Protein AF-A0A812F2S9-F1 (afdb_monomer)

Mean predicted aligned error: 15.92 Å

Sequence (197 aa):
MIVNVKNNMILTAFMLVKQDEKKRRFALTAVLYFMSMTGIYSKRRAISPAVTSIILIGVAVAAGISGYSVFASAANTASLKGSMTIENANVLKQTNGEQWLSVTIKNSGNKVFSSSVVNLQIDADPITVGLQPFTVPIFPATLGPGQTGSASARIVDVSGSPIIAHNIGDTLPLEVIVTTPEGSTLREMMSVSVRMS

Solvent-accessible surface area (backbone atoms only — not comparable to full-atom values): 10751 Å² total; per-residue (Å²): 118,70,69,61,54,53,53,50,53,53,52,53,50,59,60,51,48,78,53,58,77,72,55,35,56,53,51,53,50,52,51,52,49,51,54,51,54,56,56,62,68,72,66,71,73,82,73,52,72,67,60,52,49,55,52,52,50,52,51,49,50,55,50,47,54,56,50,47,55,54,50,52,53,51,50,57,56,69,67,46,43,75,40,72,45,78,77,42,67,44,32,31,37,42,98,88,48,42,30,35,41,40,38,31,37,31,27,72,20,70,32,52,30,55,37,36,36,37,30,38,44,38,72,40,40,100,83,56,90,56,74,40,72,51,74,43,68,26,44,59,42,57,33,47,54,73,34,68,29,41,31,74,48,72,45,45,28,85,86,68,47,66,53,60,86,74,53,78,67,41,74,34,51,34,38,38,42,34,28,30,83,86,68,54,71,51,78,49,77,49,75,31,48,29,35,75,101

Radius of gyration: 38.03 Å; Cα contacts (8 Å, |Δi|>4): 322; chains: 1; bounding box: 52×65×101 Å

Secondary structure (DSSP, 8-state):
-HHHHHHHHHHHHHHHTTS-HHHHHHHHHHHHHHHHHHHHHTT-----HHHHHHHHHHHHHHHHHHHHHHHHHHHHHHT----EEEEEEEEEE-TTS-EEEEEEEEE-SSS-BSEEEEEEEE---SSS-S-EEEEEE-BSSSB-TT-EEEEEEE-B-TTSPBP--PPTT-EEEEEEEEE-TTS-EEEEEEEEEEEE-

Nearest PDB structures (foldseek):
  4zod-assembly1_A  TM=3.814E-01  e=4.636E-05  Listeria innocua Clip11262
  4zo9-assembly1_B  TM=3.685E-01  e=2.239E-04  Listeria innocua Clip11262
  4zod-assembly1_B  TM=3.809E-01  e=5.055E-04  Listeria innocua Clip11262
  4zoe-assembly1_A  TM=3.682E-01  e=3.456E-04  Listeria innocua Clip11262
  4zoa-assembly1_B  TM=3.420E-01  e=4.295E-04  Listeria innocua Clip11262

Foldseek 3Di:
DVVVVVVVLVVVLVVQVVDDPVSNVVSVVVVVVVVVVVVVVVPPPPDPPVNVVVVVVVVVVVVVVVVCVVVVVVVVVVQWDWDKDWPDWAWAQEPVLWIKTKTKMWGQTQAKFQAKKKFWFDPQEPVDPGTDTPIWTWPPGIHHHGDMTMTMDIDHHPVRHGDNPDDQFDKIKMKMWTAGPVGDIDIDIDIYTYHHD

Structure (mmCIF, N/CA/C/O backbone):
data_AF-A0A812F2S9-F1
#
_entry.id   AF-A0A812F2S9-F1
#
loop_
_atom_site.group_PDB
_atom_site.id
_atom_site.type_symbol
_atom_site.label_atom_id
_atom_site.label_alt_id
_atom_site.label_comp_id
_atom_site.label_asym_id
_atom_site.label_entity_id
_atom_site.label_seq_id
_atom_site.pdbx_PDB_ins_code
_atom_site.Cartn_x
_atom_site.Cartn_y
_atom_site.Cartn_z
_atom_site.occupancy
_atom_site.B_iso_or_equiv
_atom_site.auth_seq_id
_atom_site.auth_comp_id
_atom_site.auth_asym_id
_atom_site.auth_atom_id
_atom_site.pdbx_PDB_model_num
ATOM 1 N N . MET A 1 1 ? -17.831 27.412 72.670 1.00 48.44 1 MET A N 1
ATOM 2 C CA . MET A 1 1 ? -16.701 27.859 71.819 1.00 48.44 1 MET A CA 1
ATOM 3 C C . MET A 1 1 ? -17.148 28.574 70.531 1.00 48.44 1 MET A C 1
ATOM 5 O O . MET A 1 1 ? -16.594 29.618 70.232 1.00 48.44 1 MET A O 1
ATOM 9 N N . ILE A 1 2 ? -18.185 28.110 69.813 1.00 45.12 2 ILE A N 1
ATOM 10 C CA . ILE A 1 2 ? -18.663 28.726 68.544 1.00 45.12 2 ILE A CA 1
ATOM 11 C C . ILE A 1 2 ? -19.324 30.112 68.725 1.00 45.12 2 ILE A C 1
ATOM 13 O O . ILE A 1 2 ? -19.163 30.993 67.883 1.00 45.12 2 ILE A O 1
ATOM 17 N N . VAL A 1 3 ? -20.023 30.346 69.842 1.00 50.50 3 VAL A N 1
ATOM 18 C CA . VAL A 1 3 ? -20.693 31.635 70.129 1.00 50.50 3 VAL A CA 1
ATOM 19 C C . VAL A 1 3 ? -19.686 32.790 70.268 1.00 50.50 3 VAL A C 1
ATOM 21 O O . VAL A 1 3 ? -19.956 33.905 69.834 1.00 50.50 3 VAL A O 1
ATOM 24 N N . ASN A 1 4 ? -18.486 32.502 70.786 1.00 50.66 4 ASN A N 1
ATOM 25 C CA . ASN A 1 4 ? -17.443 33.504 71.023 1.00 50.66 4 ASN A CA 1
ATOM 26 C C . ASN A 1 4 ? -16.789 33.986 69.708 1.00 50.66 4 ASN A C 1
ATOM 28 O O . ASN A 1 4 ? -16.469 35.160 69.549 1.00 50.66 4 ASN A O 1
ATOM 32 N N . VAL A 1 5 ? -16.684 33.103 68.707 1.00 56.09 5 VAL A N 1
ATOM 33 C CA . VAL A 1 5 ? -16.154 33.442 67.372 1.00 56.09 5 VAL A CA 1
ATOM 34 C C . VAL A 1 5 ? -17.152 34.285 66.570 1.00 56.09 5 VAL A C 1
ATOM 36 O O . VAL A 1 5 ? -16.758 35.243 65.907 1.00 56.09 5 VAL A O 1
ATOM 39 N N . LYS A 1 6 ? -18.455 33.981 66.675 1.00 54.59 6 LYS A N 1
ATOM 40 C CA . LYS A 1 6 ? -19.526 34.752 66.018 1.00 54.59 6 LYS A CA 1
ATOM 41 C C . LYS A 1 6 ? -19.558 36.203 66.498 1.00 54.59 6 LYS A C 1
ATOM 43 O O . LYS A 1 6 ? -19.598 37.115 65.675 1.00 54.59 6 LYS A O 1
ATOM 48 N N . ASN A 1 7 ? -19.484 36.409 67.812 1.00 54.16 7 ASN A N 1
ATOM 49 C CA . ASN A 1 7 ? -19.497 37.749 68.395 1.00 54.16 7 ASN A CA 1
ATOM 50 C C . ASN A 1 7 ? -18.238 38.545 68.013 1.00 54.16 7 ASN A C 1
ATOM 52 O O . ASN A 1 7 ? -18.357 39.714 67.655 1.00 54.16 7 ASN A O 1
ATOM 56 N N . ASN A 1 8 ? -17.063 37.905 67.966 1.00 56.28 8 ASN A N 1
ATOM 57 C CA . ASN A 1 8 ? -15.825 38.560 67.528 1.00 56.28 8 ASN A CA 1
ATOM 58 C C . ASN A 1 8 ? -15.811 38.910 66.030 1.00 56.28 8 ASN A C 1
ATOM 60 O O 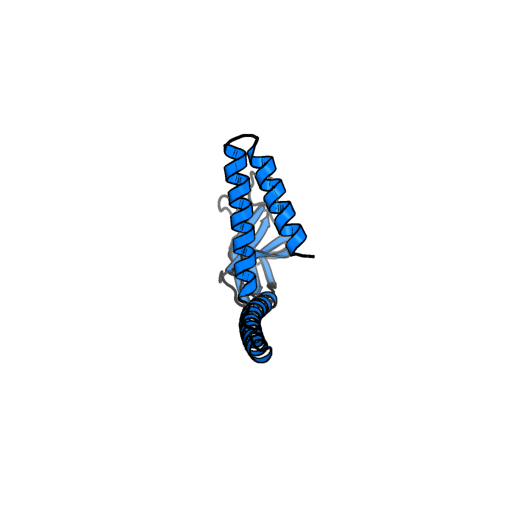. ASN A 1 8 ? -15.348 39.992 65.674 1.00 56.28 8 ASN A O 1
ATOM 64 N N . MET A 1 9 ? -16.352 38.070 65.139 1.00 58.47 9 MET A N 1
ATOM 65 C CA . MET A 1 9 ? -16.448 38.403 63.706 1.00 58.47 9 MET A CA 1
ATOM 66 C C . MET A 1 9 ? -17.413 39.561 63.435 1.00 58.47 9 MET A C 1
ATOM 68 O O . MET A 1 9 ? -17.105 40.431 62.621 1.00 58.47 9 MET A O 1
ATOM 72 N N . ILE A 1 10 ? -18.552 39.606 64.135 1.00 60.47 10 ILE A N 1
ATOM 73 C CA . ILE A 1 10 ? -19.514 40.712 64.022 1.00 60.47 10 ILE A CA 1
ATOM 74 C C . ILE A 1 10 ? -18.881 42.015 64.525 1.00 60.47 10 ILE A C 1
ATOM 76 O O . ILE A 1 10 ? -18.993 43.040 63.857 1.00 60.47 10 ILE A O 1
ATOM 80 N N . LEU A 1 11 ? -18.150 41.969 65.644 1.00 58.16 11 LEU A N 1
ATOM 81 C CA . LEU A 1 11 ? -17.450 43.128 66.202 1.00 58.16 11 LEU A CA 1
ATOM 82 C C . LEU A 1 11 ? -16.320 43.626 65.281 1.00 58.16 11 LEU A C 1
ATOM 84 O O . LEU A 1 11 ? -16.159 44.830 65.091 1.00 58.16 11 LEU A O 1
ATOM 88 N N . THR A 1 12 ? -15.586 42.709 64.640 1.00 57.84 12 THR A N 1
ATOM 89 C CA . THR A 1 12 ? -14.514 43.043 63.681 1.00 57.84 12 THR A CA 1
ATOM 90 C C . THR A 1 12 ? -15.084 43.652 62.394 1.00 57.84 12 THR A C 1
ATOM 92 O O . THR A 1 12 ? -14.540 44.626 61.874 1.00 57.84 12 THR A O 1
ATOM 95 N N . ALA A 1 13 ? -16.229 43.152 61.915 1.00 56.31 13 ALA A N 1
ATOM 96 C CA . ALA A 1 13 ? -16.951 43.748 60.793 1.00 56.31 13 ALA A CA 1
ATOM 97 C C . ALA A 1 13 ? -17.499 45.146 61.142 1.00 56.31 13 ALA A C 1
ATOM 99 O O . ALA A 1 13 ? -17.389 46.057 60.326 1.00 56.31 13 ALA A O 1
ATOM 100 N N . PHE A 1 14 ? -18.012 45.352 62.362 1.00 55.59 14 PHE A N 1
ATOM 101 C CA . PHE A 1 14 ? -18.483 46.663 62.834 1.00 55.59 14 PHE A CA 1
ATOM 102 C C . PHE A 1 14 ? -17.344 47.683 63.003 1.00 55.59 14 PHE A C 1
ATOM 104 O O . PHE A 1 14 ? -17.537 48.870 62.742 1.00 55.59 14 PHE A O 1
ATOM 111 N N . MET A 1 15 ? -16.141 47.245 63.392 1.00 54.97 15 MET A N 1
ATOM 112 C CA . MET A 1 15 ? -14.965 48.125 63.465 1.00 54.97 15 MET A CA 1
ATOM 113 C C . MET A 1 15 ? -14.424 48.509 62.079 1.00 54.97 15 MET A C 1
ATOM 115 O O . MET A 1 15 ? -14.073 49.669 61.865 1.00 54.97 15 MET A O 1
ATOM 119 N N . LEU A 1 16 ? -14.448 47.592 61.105 1.00 51.81 16 LEU A N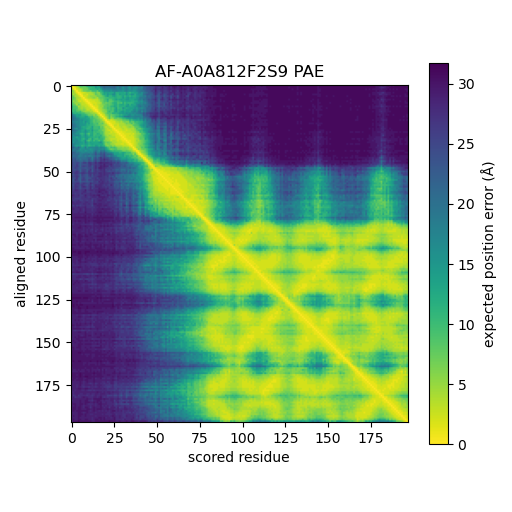 1
ATOM 120 C CA . LEU A 1 16 ? -14.089 47.880 59.707 1.00 51.81 16 LEU A CA 1
ATOM 121 C C . LEU A 1 16 ? -15.084 48.816 59.003 1.00 51.81 16 LEU A C 1
ATOM 123 O O . LEU A 1 16 ? -14.724 49.487 58.038 1.00 51.81 16 LEU A O 1
ATOM 127 N N . VAL A 1 17 ? -16.316 48.929 59.509 1.00 52.66 17 VAL A N 1
ATOM 128 C CA . VAL A 1 17 ? -17.325 49.855 58.985 1.00 52.66 17 VAL A CA 1
ATOM 129 C C . VAL A 1 17 ? -16.905 51.322 59.167 1.00 52.66 17 VAL A C 1
ATOM 131 O O . VAL A 1 17 ? -17.352 52.162 58.400 1.00 52.66 17 VAL A O 1
ATOM 134 N N . LYS A 1 18 ? -15.997 51.707 60.073 1.00 53.03 18 LYS A N 1
ATOM 135 C CA . LYS A 1 18 ? -15.600 53.130 60.198 1.00 53.03 18 LYS A CA 1
ATOM 136 C C . LYS A 1 18 ? -14.689 53.671 59.084 1.00 53.03 18 LYS A C 1
ATOM 138 O O . LYS A 1 18 ? -14.519 54.884 59.024 1.00 53.03 18 LYS A O 1
ATOM 143 N N . GLN A 1 19 ? -14.176 52.836 58.180 1.00 53.72 19 GLN A N 1
ATOM 144 C CA . GLN A 1 19 ? -13.400 53.289 57.024 1.00 53.72 19 GLN A CA 1
ATOM 145 C C . GLN A 1 19 ? -14.066 52.881 55.709 1.00 53.72 19 GLN A C 1
ATOM 147 O O . GLN A 1 19 ? -14.069 51.712 55.340 1.00 53.72 19 GLN A O 1
ATOM 152 N N . ASP A 1 20 ? -14.539 53.886 54.977 1.00 61.00 20 ASP A N 1
ATOM 153 C CA . ASP A 1 20 ? -14.801 53.831 53.537 1.00 61.00 20 ASP A CA 1
ATOM 154 C C . ASP A 1 20 ? -16.019 52.996 53.070 1.00 61.00 20 ASP A C 1
ATOM 156 O O . ASP A 1 20 ? -16.182 51.802 53.338 1.00 61.00 20 ASP A O 1
ATOM 160 N N . GLU A 1 21 ? -16.913 53.639 52.320 1.00 59.22 21 GLU A N 1
ATOM 161 C CA . GLU A 1 21 ? -18.265 53.146 52.024 1.00 59.22 21 GLU A CA 1
ATOM 162 C C . GLU A 1 21 ? -18.276 51.900 51.114 1.00 59.22 21 GLU A C 1
ATOM 164 O O . GLU A 1 21 ? -19.131 51.018 51.250 1.00 59.22 21 GLU A O 1
ATOM 169 N N . LYS A 1 22 ? -17.265 51.753 50.244 1.00 56.19 22 LYS A N 1
ATOM 170 C CA . LYS A 1 22 ? -17.071 50.550 49.411 1.00 56.19 22 LYS A CA 1
ATOM 171 C C . LYS A 1 22 ? -16.669 49.319 50.229 1.00 56.19 22 LYS A C 1
ATOM 173 O O . LYS A 1 22 ? -17.141 48.218 49.943 1.00 56.19 22 LYS A O 1
ATOM 178 N N . LYS A 1 23 ? -15.842 49.490 51.267 1.00 53.53 23 LYS A N 1
ATOM 179 C CA . LYS A 1 23 ? -15.380 48.383 52.124 1.00 53.53 23 LYS A CA 1
ATOM 180 C C . LYS A 1 23 ? -16.509 47.858 53.017 1.00 53.53 23 LYS A C 1
ATOM 182 O O . LYS A 1 23 ? -16.604 46.649 53.231 1.00 53.53 23 LYS A 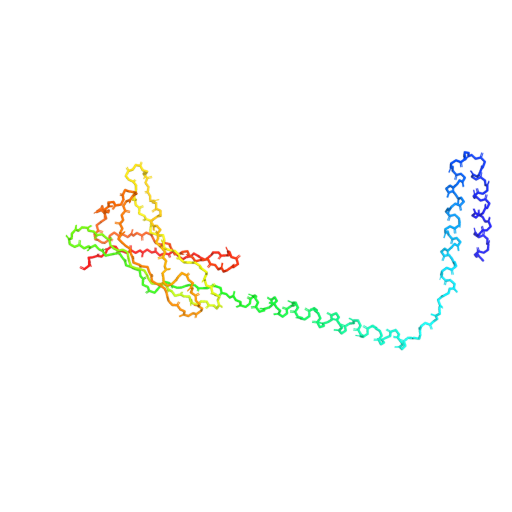O 1
ATOM 187 N N . ARG A 1 24 ? -17.437 48.736 53.429 1.00 56.34 24 ARG A N 1
ATOM 188 C CA . ARG A 1 24 ? -18.665 48.371 54.166 1.00 56.34 24 ARG A CA 1
ATOM 189 C C . ARG A 1 24 ? -19.526 47.358 53.416 1.00 56.34 24 ARG A C 1
ATOM 191 O O . ARG A 1 24 ? -19.932 46.352 53.993 1.00 56.34 24 ARG A O 1
ATOM 198 N N . ARG A 1 25 ? -19.794 47.607 52.129 1.00 56.94 25 ARG A N 1
ATOM 199 C CA . ARG A 1 25 ? -20.648 46.733 51.304 1.00 56.94 25 ARG A CA 1
ATOM 200 C C . ARG A 1 25 ? -20.032 45.347 51.123 1.00 56.94 25 ARG A C 1
ATOM 202 O O . ARG A 1 25 ? -20.745 44.351 51.209 1.00 56.94 25 ARG A O 1
ATOM 209 N N . PHE A 1 26 ? -18.715 45.272 50.947 1.00 57.81 26 PHE A N 1
ATOM 210 C CA . PHE A 1 26 ? -18.006 44.001 50.802 1.00 57.81 26 PHE A CA 1
ATOM 211 C C . PHE A 1 26 ? -18.026 43.170 52.096 1.00 57.81 26 PHE A C 1
ATOM 213 O O . PHE A 1 26 ? -18.373 41.991 52.063 1.00 57.81 26 PHE A O 1
ATOM 220 N N . ALA A 1 27 ? -17.746 43.794 53.247 1.00 60.00 27 ALA A N 1
ATOM 221 C CA . ALA A 1 27 ? -17.743 43.111 54.543 1.00 60.00 27 ALA A CA 1
ATOM 222 C C . ALA A 1 27 ? -19.137 42.586 54.939 1.00 60.00 27 ALA A C 1
ATOM 224 O O . ALA A 1 27 ? -19.262 41.441 55.373 1.00 60.00 27 ALA A O 1
ATOM 225 N N . LEU A 1 28 ? -20.197 43.377 54.732 1.00 59.97 28 LEU A N 1
ATOM 226 C CA . LEU A 1 28 ? -21.574 42.936 54.994 1.00 59.97 28 LEU A CA 1
ATOM 227 C C . LEU A 1 28 ? -22.005 41.794 54.066 1.00 59.97 28 LEU A C 1
ATOM 229 O O . LEU A 1 28 ? -22.639 40.844 54.523 1.00 59.97 28 LEU A O 1
ATOM 233 N N . THR A 1 29 ? -21.625 41.854 52.787 1.00 62.59 29 THR A N 1
ATOM 234 C CA . THR A 1 29 ? -21.934 40.791 51.818 1.00 62.59 29 THR A CA 1
ATOM 235 C C . THR A 1 29 ? -21.236 39.489 52.202 1.00 62.59 29 THR A C 1
ATOM 237 O O . THR A 1 29 ? -21.872 38.439 52.201 1.00 62.59 29 THR A O 1
ATOM 240 N N . ALA A 1 30 ? -19.968 39.548 52.619 1.00 60.88 30 ALA A N 1
ATOM 241 C CA . ALA A 1 30 ? -19.218 38.376 53.066 1.00 60.88 30 ALA A CA 1
ATOM 242 C C . ALA A 1 30 ? -19.822 37.732 54.329 1.00 60.88 30 ALA A C 1
ATOM 244 O O . ALA A 1 30 ? -19.933 36.508 54.405 1.00 60.88 30 ALA A O 1
ATOM 245 N N . VAL A 1 31 ? -20.274 38.536 55.300 1.00 64.19 31 VAL A N 1
ATOM 246 C CA . VAL A 1 31 ? -20.922 38.032 56.526 1.00 64.19 31 VAL A CA 1
ATOM 247 C C . VAL A 1 31 ? -22.289 37.407 56.228 1.00 64.19 31 VAL A C 1
ATOM 249 O O . VAL A 1 31 ? -22.597 36.335 56.751 1.00 64.19 31 VAL A O 1
ATOM 252 N N . LEU A 1 32 ? -23.087 38.021 55.349 1.00 61.69 32 LEU A N 1
ATOM 253 C CA . LEU A 1 32 ? -24.359 37.455 54.884 1.00 61.69 32 LEU A CA 1
ATOM 254 C C . LEU A 1 32 ? -24.151 36.137 54.126 1.00 61.69 32 LEU A C 1
ATOM 256 O O . LEU A 1 32 ? -24.893 35.179 54.346 1.00 61.69 32 LEU A O 1
ATOM 260 N N . TYR A 1 33 ? -23.109 36.052 53.295 1.00 62.28 33 TYR A N 1
ATOM 261 C CA . TYR A 1 33 ? -22.747 34.823 52.587 1.00 62.28 33 TYR A CA 1
ATOM 262 C C . TYR A 1 33 ? -22.323 33.713 53.555 1.00 62.28 33 TYR A C 1
ATOM 264 O O . TYR A 1 33 ? -22.752 32.568 53.417 1.00 62.28 33 TYR A O 1
ATOM 272 N N . PHE A 1 34 ? -21.544 34.057 54.585 1.00 59.00 34 PHE A N 1
ATOM 273 C CA . PHE A 1 34 ? -21.131 33.117 55.624 1.00 59.00 34 PHE A CA 1
ATOM 274 C C . PHE A 1 34 ? -22.331 32.609 56.438 1.00 59.00 34 PHE A C 1
ATOM 276 O O . PHE A 1 34 ? -22.466 31.406 56.664 1.00 59.00 34 PHE A O 1
ATOM 283 N N . MET A 1 35 ? -23.262 33.494 56.814 1.00 58.84 35 MET A N 1
ATOM 284 C CA . MET A 1 35 ? -24.512 33.093 57.473 1.00 58.84 35 MET A CA 1
ATOM 285 C C . MET A 1 35 ? -25.389 32.209 56.573 1.00 58.84 35 MET A C 1
ATOM 287 O O . MET A 1 35 ? -25.912 31.201 57.052 1.00 58.84 35 MET A O 1
ATOM 291 N N . SER A 1 36 ? -25.494 32.517 55.277 1.00 59.19 36 SER A N 1
ATOM 292 C CA . SER A 1 36 ? -26.208 31.692 54.289 1.00 59.19 36 SER A CA 1
ATOM 293 C C . SER A 1 36 ? -25.598 30.292 54.157 1.00 59.19 36 SER A C 1
ATOM 295 O O . SER A 1 36 ? -26.309 29.290 54.273 1.00 59.19 36 SER A O 1
ATOM 297 N N . MET A 1 37 ? -24.267 30.199 54.041 1.00 53.34 37 MET A N 1
ATOM 298 C CA . MET A 1 37 ? -23.556 28.918 54.020 1.00 53.34 37 MET A CA 1
ATOM 299 C C . MET A 1 37 ? -23.850 28.098 55.278 1.00 53.34 37 MET A C 1
ATOM 301 O O . MET A 1 37 ? -24.174 26.917 55.163 1.00 53.34 37 MET A O 1
ATOM 305 N N . THR A 1 38 ? -23.844 28.705 56.471 1.00 56.72 38 THR A N 1
ATOM 306 C CA . THR A 1 38 ? -24.176 27.975 57.711 1.00 56.72 38 THR A CA 1
ATOM 307 C C . THR A 1 38 ? -25.620 27.455 57.756 1.00 56.72 38 THR A C 1
ATOM 309 O O . THR A 1 38 ? -25.865 26.420 58.373 1.00 56.72 38 THR A O 1
ATOM 312 N N . GLY A 1 39 ? -26.564 28.103 57.062 1.00 56.94 39 GLY A N 1
ATOM 313 C CA . GLY A 1 39 ? -27.952 27.639 56.948 1.00 56.94 39 GLY A CA 1
ATOM 314 C C . GLY A 1 39 ? -28.128 26.429 56.023 1.00 56.94 39 GLY A C 1
ATOM 315 O O . GLY A 1 39 ? -28.972 25.572 56.280 1.00 56.94 39 GLY A O 1
ATOM 316 N N . ILE A 1 40 ? -27.298 26.305 54.982 1.00 55.81 40 ILE A N 1
ATOM 317 C CA . ILE A 1 40 ? -27.324 25.157 54.058 1.00 55.81 40 ILE A CA 1
ATOM 318 C C . ILE A 1 40 ? -26.778 23.896 54.747 1.00 55.81 40 ILE A C 1
ATOM 320 O O . ILE A 1 40 ? -27.333 22.807 54.590 1.00 55.81 40 ILE A O 1
ATOM 324 N N . TYR A 1 41 ? -25.748 24.035 55.588 1.00 53.34 41 TYR A N 1
ATOM 325 C CA . TYR A 1 41 ? -25.220 22.908 56.366 1.00 53.34 41 TYR A CA 1
ATOM 326 C C . TYR A 1 41 ? -26.190 22.400 57.446 1.00 53.34 41 TYR A C 1
ATOM 328 O O . TYR A 1 41 ? -26.084 21.239 57.842 1.00 53.34 41 TYR A O 1
ATOM 336 N N . SER A 1 42 ? -27.164 23.208 57.891 1.00 53.69 42 SER A N 1
ATOM 337 C CA . SER A 1 42 ? -28.100 22.825 58.961 1.00 53.69 42 SER A CA 1
ATOM 338 C C . SER A 1 42 ? -29.277 21.955 58.493 1.00 53.69 42 SER A C 1
ATOM 340 O O . SER A 1 42 ? -30.069 21.514 59.325 1.00 53.69 42 SER A O 1
ATOM 342 N N . LYS A 1 43 ? -29.417 21.694 57.183 1.00 55.97 43 LYS A N 1
ATOM 343 C CA . LYS A 1 43 ? -30.491 20.863 56.600 1.00 55.97 43 LYS A CA 1
ATOM 344 C C . LYS A 1 43 ? -29.974 19.590 55.922 1.00 55.97 43 LYS A C 1
ATOM 346 O O . LYS A 1 43 ? -30.544 19.133 54.933 1.00 55.97 43 LYS A O 1
ATOM 351 N N . ARG A 1 44 ? -28.919 18.964 56.452 1.00 57.06 44 ARG A N 1
ATOM 352 C CA . ARG A 1 44 ? -28.561 17.592 56.057 1.00 57.06 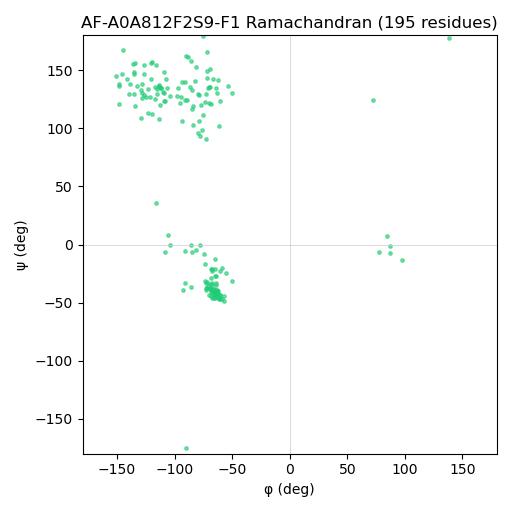44 ARG A CA 1
ATOM 353 C C . ARG A 1 44 ? -29.579 16.623 56.664 1.00 57.06 44 ARG A C 1
ATOM 355 O O . ARG A 1 44 ? -29.412 16.173 57.792 1.00 57.06 44 ARG A O 1
ATOM 362 N N . ARG A 1 45 ? -30.657 16.312 55.934 1.00 60.84 45 ARG A N 1
ATOM 363 C CA . ARG A 1 45 ? -31.450 15.111 56.238 1.00 60.84 45 ARG A CA 1
ATOM 364 C C . ARG A 1 45 ? -30.509 13.920 56.083 1.00 60.84 45 ARG A C 1
ATOM 366 O O . ARG A 1 45 ? -29.874 13.785 55.040 1.00 60.84 45 ARG A O 1
ATOM 373 N N . ALA A 1 46 ? -30.375 13.116 57.132 1.00 58.28 46 ALA A N 1
ATOM 374 C CA . ALA A 1 46 ? -29.568 11.908 57.101 1.00 58.28 46 ALA A CA 1
ATOM 375 C C . ALA A 1 46 ? -30.153 10.963 56.042 1.00 58.28 46 ALA A C 1
ATOM 377 O O . ALA A 1 46 ? -31.195 10.345 56.249 1.00 58.28 46 ALA A O 1
ATOM 378 N N . ILE A 1 47 ? -29.517 10.910 54.873 1.00 60.72 47 ILE A N 1
ATOM 379 C CA . ILE A 1 47 ? -29.803 9.891 53.869 1.00 60.72 47 ILE A CA 1
ATOM 380 C C . ILE A 1 47 ? -29.260 8.589 54.457 1.00 60.72 47 ILE A C 1
ATOM 382 O O . ILE A 1 47 ? -28.089 8.514 54.829 1.00 60.72 47 ILE A O 1
ATOM 386 N N . SER A 1 48 ? -30.134 7.595 54.614 1.00 68.44 48 SER A N 1
ATOM 387 C CA . SER A 1 48 ? -29.766 6.285 55.152 1.00 68.44 48 SER A CA 1
ATOM 388 C C . SER A 1 48 ? -28.581 5.695 54.366 1.00 68.44 48 SER A C 1
ATOM 390 O O . SER A 1 48 ? -28.615 5.736 53.130 1.00 68.44 48 SER A O 1
ATOM 392 N N . PRO A 1 49 ? -27.567 5.108 55.034 1.00 77.31 49 PRO A N 1
ATOM 393 C CA . PRO A 1 49 ? -26.436 4.450 54.373 1.00 77.31 49 PRO A CA 1
ATOM 394 C C . PRO A 1 49 ? -26.852 3.433 53.299 1.00 77.31 49 PRO A C 1
ATOM 396 O O . PRO A 1 49 ? -26.175 3.303 52.280 1.00 77.31 49 PRO A O 1
ATOM 399 N N . ALA A 1 50 ? -28.004 2.777 53.475 1.00 77.44 50 ALA A N 1
ATOM 400 C CA . ALA A 1 50 ? -28.555 1.844 52.496 1.00 77.44 50 ALA A CA 1
ATOM 401 C C . ALA A 1 50 ? -28.952 2.542 51.181 1.00 77.44 50 ALA A C 1
ATOM 403 O O . ALA A 1 50 ? -28.577 2.090 50.102 1.00 77.44 50 ALA A O 1
ATOM 404 N N . VAL A 1 51 ? -29.640 3.686 51.251 1.00 78.56 51 VAL A N 1
ATOM 405 C CA . VAL A 1 51 ? -30.080 4.437 50.060 1.00 78.56 51 VAL A CA 1
ATOM 406 C C . VAL A 1 51 ? -28.878 4.993 49.300 1.00 78.56 51 VAL A C 1
ATOM 408 O O . VAL A 1 51 ? -28.817 4.892 48.076 1.00 78.56 51 VAL A O 1
ATOM 411 N N . THR A 1 52 ? -27.880 5.507 50.022 1.00 82.88 52 THR A N 1
ATOM 412 C CA . THR A 1 52 ? -26.629 5.983 49.423 1.00 82.88 52 THR A CA 1
ATOM 413 C C . THR A 1 52 ? -25.906 4.861 48.684 1.00 82.88 52 THR A C 1
ATOM 415 O O . THR A 1 52 ? -25.465 5.079 47.561 1.00 82.88 52 THR A O 1
ATOM 418 N N . SER A 1 53 ? -25.829 3.657 49.264 1.00 87.19 53 SER A N 1
ATOM 419 C CA . SER A 1 53 ? -25.164 2.512 48.628 1.00 87.19 53 SER A CA 1
ATOM 420 C C . SER A 1 53 ? -25.843 2.071 47.328 1.00 87.19 53 SER A C 1
ATOM 422 O O . SER A 1 53 ? -25.155 1.829 46.342 1.00 87.19 53 SER A O 1
ATOM 424 N N . ILE A 1 54 ? -27.180 2.066 47.278 1.00 85.94 54 ILE A N 1
ATOM 425 C CA . ILE A 1 54 ? -27.943 1.721 46.069 1.00 85.94 54 ILE A CA 1
ATOM 426 C C . ILE A 1 54 ? -27.679 2.741 44.954 1.00 85.94 54 ILE A C 1
ATOM 428 O O . ILE A 1 54 ? -27.443 2.358 43.809 1.00 85.94 54 ILE A O 1
ATOM 432 N N . ILE A 1 55 ? -27.656 4.036 45.289 1.00 86.88 55 ILE A N 1
ATOM 433 C CA . ILE A 1 55 ? -27.336 5.102 44.327 1.00 86.88 55 ILE A CA 1
ATOM 434 C C . ILE A 1 55 ? -25.890 4.957 43.828 1.00 86.88 55 ILE A C 1
ATOM 436 O O . ILE A 1 55 ? -25.638 5.078 42.631 1.00 86.88 55 ILE A O 1
ATOM 440 N N . LEU A 1 56 ? -24.946 4.652 44.722 1.00 87.25 56 LEU A N 1
ATOM 441 C CA . LEU A 1 56 ? -23.529 4.482 44.388 1.00 87.25 56 LEU A CA 1
ATOM 442 C C . LEU A 1 56 ? -23.300 3.285 43.459 1.00 87.25 56 LEU A C 1
ATOM 444 O O . LEU A 1 56 ? -22.562 3.406 42.486 1.00 87.25 56 LEU A O 1
ATOM 448 N N . ILE A 1 57 ? -23.981 2.164 43.712 1.00 89.75 57 ILE A N 1
ATOM 449 C CA . ILE A 1 57 ? -23.960 0.987 42.835 1.00 89.75 57 ILE A CA 1
ATOM 450 C C . ILE A 1 57 ? -24.562 1.336 41.469 1.00 89.75 57 ILE A C 1
ATOM 452 O O . ILE A 1 57 ? -23.973 1.000 40.446 1.00 89.75 57 ILE A O 1
ATOM 456 N N . GLY A 1 58 ? -25.686 2.060 41.432 1.00 89.19 58 GLY A N 1
ATOM 457 C CA . GLY A 1 58 ? -26.318 2.482 40.178 1.00 89.19 58 GLY A CA 1
ATOM 458 C C . GLY A 1 58 ? -25.398 3.339 39.304 1.00 89.19 58 GLY A C 1
ATOM 459 O O . GLY A 1 58 ? -25.236 3.063 38.115 1.00 89.19 58 GLY A O 1
ATOM 460 N N . VAL A 1 59 ? -24.732 4.333 39.899 1.00 87.94 59 VAL A N 1
ATOM 461 C CA . VAL A 1 59 ? -23.757 5.175 39.186 1.00 87.94 59 VAL A CA 1
ATOM 462 C C . VAL A 1 59 ? -22.526 4.364 38.773 1.00 87.94 59 VAL A C 1
ATOM 464 O O . VAL A 1 59 ? -22.050 4.522 37.652 1.00 87.94 59 VAL A O 1
ATOM 467 N N . ALA A 1 60 ? -22.034 3.466 39.631 1.00 88.69 60 ALA A N 1
ATOM 468 C CA . ALA A 1 60 ? -20.880 2.624 39.327 1.00 88.69 60 ALA A CA 1
ATOM 469 C C . ALA A 1 60 ? -21.143 1.668 38.152 1.00 88.69 60 ALA A C 1
ATOM 471 O O . ALA A 1 60 ? -20.286 1.527 37.284 1.00 88.69 60 ALA A O 1
ATOM 472 N N . VAL A 1 61 ? -22.329 1.055 38.074 1.00 92.75 61 VAL A N 1
ATOM 473 C CA . VAL A 1 61 ? -22.705 0.172 36.957 1.00 92.75 61 VAL A CA 1
ATOM 474 C C . VAL A 1 61 ? -22.879 0.971 35.666 1.00 92.75 61 VAL A C 1
ATOM 476 O O . VAL A 1 61 ? -22.349 0.572 34.631 1.00 92.75 61 VAL A O 1
ATOM 479 N N . ALA A 1 62 ? -23.550 2.127 35.715 1.00 87.19 62 ALA A N 1
ATOM 480 C CA . ALA A 1 62 ? -23.709 2.988 34.542 1.00 87.19 62 ALA A CA 1
ATOM 481 C C . ALA A 1 62 ? -22.352 3.482 34.002 1.00 87.19 62 ALA A C 1
ATOM 483 O O . ALA A 1 62 ? -22.079 3.389 32.802 1.00 87.19 62 ALA A O 1
ATOM 484 N N . ALA A 1 63 ? -21.463 3.933 34.894 1.00 86.06 63 ALA A N 1
ATOM 485 C CA . ALA A 1 63 ? -20.102 4.323 34.540 1.00 86.06 63 ALA A CA 1
ATOM 486 C C . ALA A 1 63 ? -19.291 3.128 34.009 1.00 86.06 63 ALA A C 1
ATOM 488 O O . ALA A 1 63 ? -18.618 3.256 32.989 1.00 86.06 63 ALA A O 1
ATOM 489 N N . GLY A 1 64 ? -19.414 1.953 34.631 1.00 89.25 64 GLY A N 1
ATOM 490 C CA . GLY A 1 64 ? -18.736 0.724 34.217 1.00 89.25 64 GLY A CA 1
ATOM 491 C C . GLY A 1 64 ? -19.120 0.261 32.812 1.00 89.25 64 GLY A C 1
ATOM 492 O O . GLY A 1 64 ? -18.240 -0.030 32.007 1.00 89.25 64 GLY A O 1
ATOM 493 N N . ILE A 1 65 ? -20.415 0.257 32.478 1.00 90.31 65 ILE A N 1
ATOM 494 C CA . ILE A 1 65 ? -20.897 -0.121 31.139 1.00 90.31 65 ILE A CA 1
ATOM 495 C C . ILE A 1 65 ? -20.395 0.876 30.089 1.00 90.31 65 ILE A C 1
ATOM 497 O O . ILE A 1 65 ? -19.879 0.477 29.042 1.00 90.31 65 ILE A O 1
ATOM 501 N N . SER A 1 66 ? -20.500 2.175 30.381 1.00 81.06 66 SER A N 1
ATOM 502 C CA . SER A 1 66 ? -20.054 3.219 29.453 1.00 81.06 66 SER A CA 1
ATOM 503 C C . SER A 1 66 ? -18.539 3.152 29.208 1.00 81.06 66 SER A C 1
ATOM 505 O O . SER A 1 66 ? -18.108 3.119 28.055 1.00 81.06 66 SER A O 1
ATOM 507 N N . GLY A 1 67 ? -17.737 2.994 30.265 1.00 84.12 67 GLY A N 1
ATOM 508 C CA . GLY A 1 67 ? -16.289 2.815 30.171 1.00 84.12 67 GLY A CA 1
ATOM 509 C C . GLY A 1 67 ? -15.888 1.534 29.437 1.00 84.12 67 GLY A C 1
ATOM 510 O O . GLY A 1 67 ? -14.997 1.576 28.589 1.00 84.12 67 GLY A O 1
ATOM 511 N N . TYR A 1 68 ? -16.580 0.417 29.691 1.00 85.25 68 TYR A N 1
ATOM 512 C CA . TYR A 1 68 ? -16.324 -0.842 28.988 1.00 85.25 68 TYR A CA 1
ATOM 513 C C . TYR A 1 68 ? -16.547 -0.701 27.482 1.00 85.25 68 TYR A C 1
ATOM 515 O O . TYR A 1 68 ? -15.714 -1.153 26.707 1.00 85.25 68 TYR A O 1
ATOM 523 N N . SER A 1 69 ? -17.623 -0.037 27.051 1.00 81.38 69 SER A N 1
ATOM 524 C CA . SER A 1 69 ? -17.915 0.120 25.620 1.00 81.38 69 SER A CA 1
ATOM 525 C C . SER A 1 69 ? -16.843 0.925 24.870 1.00 81.38 69 SER A C 1
ATOM 527 O O . SER A 1 69 ? -16.448 0.552 23.762 1.00 81.38 69 SER A O 1
ATOM 529 N N . VAL A 1 70 ? -16.304 1.978 25.494 1.00 82.00 70 VAL A N 1
ATOM 530 C CA . VAL A 1 70 ? -15.220 2.795 24.926 1.00 82.00 70 VAL A CA 1
ATOM 531 C C . VAL A 1 70 ? -13.913 2.005 24.896 1.00 82.00 70 VAL A C 1
ATOM 533 O O . VAL A 1 70 ? -13.223 1.995 23.878 1.00 82.00 70 VAL A O 1
ATOM 536 N N . PHE A 1 71 ? -13.596 1.290 25.978 1.00 84.88 71 PHE A N 1
ATOM 537 C CA . PHE A 1 71 ? -12.394 0.463 26.050 1.00 84.88 71 PHE A CA 1
ATOM 538 C C . PHE A 1 71 ? -12.440 -0.713 25.069 1.00 84.88 71 PHE A C 1
ATOM 540 O O . PHE A 1 71 ? -11.466 -0.963 24.370 1.00 84.88 71 PHE A O 1
ATOM 547 N N . ALA A 1 72 ? -13.576 -1.403 24.961 1.00 78.56 72 ALA A N 1
ATOM 548 C CA . ALA A 1 72 ? -13.773 -2.493 24.011 1.00 78.56 72 ALA A CA 1
ATOM 549 C C . ALA A 1 72 ? -13.652 -2.000 22.561 1.00 78.56 72 ALA A C 1
ATOM 551 O O . ALA A 1 72 ? -13.013 -2.650 21.736 1.00 78.56 72 ALA A O 1
ATOM 552 N N . SER A 1 73 ? -14.191 -0.815 22.259 1.00 74.06 73 SER A N 1
ATOM 553 C CA . SER A 1 73 ? -14.037 -0.190 20.940 1.00 74.06 73 SER A CA 1
ATOM 554 C C . SER A 1 73 ? -12.572 0.141 20.635 1.00 74.06 73 SER A C 1
ATOM 556 O O . SER A 1 73 ? -12.093 -0.161 19.544 1.00 74.06 73 SER A O 1
ATOM 558 N N . ALA A 1 74 ? -11.836 0.687 21.608 1.00 73.62 74 ALA A N 1
ATOM 559 C CA . ALA A 1 74 ? -10.405 0.967 21.479 1.00 73.62 74 ALA A CA 1
ATOM 560 C C . ALA A 1 74 ? -9.546 -0.310 21.380 1.00 73.62 74 ALA A C 1
ATOM 562 O O . ALA A 1 74 ? -8.553 -0.341 20.658 1.00 73.62 74 ALA A O 1
ATOM 563 N N . ALA A 1 75 ? -9.927 -1.384 22.072 1.00 73.62 75 ALA A N 1
ATOM 564 C CA . ALA A 1 75 ? -9.240 -2.671 21.998 1.00 73.62 75 ALA A CA 1
ATOM 565 C C . ALA A 1 75 ? -9.403 -3.315 20.611 1.00 73.62 75 ALA A C 1
ATOM 567 O O . ALA A 1 75 ? -8.441 -3.841 20.050 1.00 73.62 75 ALA A O 1
ATOM 568 N N . ASN A 1 76 ? -10.598 -3.213 20.022 1.00 71.81 76 ASN A N 1
ATOM 569 C CA . ASN A 1 76 ? -10.860 -3.718 18.677 1.00 71.81 76 ASN A CA 1
ATOM 570 C C . ASN A 1 76 ? -10.031 -2.973 17.620 1.00 71.81 76 ASN A C 1
ATOM 572 O O . ASN A 1 76 ? -9.456 -3.619 16.747 1.00 71.81 76 ASN A O 1
ATOM 576 N N . THR A 1 77 ? -9.888 -1.647 17.716 1.00 66.12 77 THR A N 1
ATOM 577 C CA . THR A 1 77 ? -9.035 -0.882 16.787 1.00 66.12 77 THR A CA 1
ATOM 578 C C . THR A 1 77 ? -7.545 -1.138 17.009 1.00 66.12 77 THR A C 1
ATOM 580 O O . THR A 1 77 ? -6.802 -1.246 16.037 1.00 66.12 77 THR A O 1
ATOM 583 N N . ALA A 1 78 ? -7.104 -1.332 18.256 1.00 66.44 78 ALA A N 1
ATOM 584 C CA . ALA A 1 78 ? -5.721 -1.696 18.573 1.00 66.44 78 ALA A CA 1
ATOM 585 C C . ALA A 1 78 ? -5.317 -3.080 18.027 1.00 66.44 78 ALA A C 1
ATOM 587 O O . ALA A 1 78 ? -4.144 -3.311 17.738 1.00 66.44 78 ALA A O 1
ATOM 588 N N . SER A 1 79 ? -6.277 -3.993 17.847 1.00 71.38 79 SER A N 1
ATOM 589 C CA . SER A 1 79 ? -6.027 -5.309 17.242 1.00 71.38 79 SER A CA 1
ATOM 590 C C . SER A 1 79 ? -5.790 -5.259 15.722 1.00 71.38 79 SER A C 1
ATOM 592 O O . SER A 1 79 ? -5.248 -6.205 15.141 1.00 71.38 79 SER A O 1
ATOM 594 N N . LEU A 1 80 ? -6.161 -4.156 15.056 1.00 75.19 80 LEU A N 1
ATOM 595 C CA . LEU A 1 80 ? -5.996 -3.990 13.613 1.00 75.19 80 LEU A CA 1
ATOM 596 C C . LEU A 1 80 ? -4.554 -3.606 13.276 1.00 75.19 80 LEU A C 1
ATOM 598 O O . LEU A 1 80 ? -4.174 -2.435 13.263 1.00 75.19 80 LEU A O 1
ATOM 602 N N . LYS A 1 81 ? -3.751 -4.607 12.922 1.00 78.50 81 LYS A N 1
ATOM 603 C CA . LYS A 1 81 ? -2.409 -4.406 12.376 1.00 78.50 81 LYS A CA 1
ATOM 604 C C . LYS A 1 81 ? -2.463 -4.318 10.852 1.00 78.50 81 LYS A C 1
ATOM 606 O O . LYS A 1 81 ? -2.935 -5.243 10.188 1.00 78.50 81 LYS A O 1
ATOM 611 N N . GLY A 1 82 ? -1.934 -3.232 10.295 1.00 82.25 82 GLY A N 1
ATOM 612 C CA . GLY A 1 82 ? -1.607 -3.174 8.874 1.00 82.25 82 GLY A CA 1
ATOM 613 C C . GLY A 1 82 ? -0.281 -3.893 8.616 1.00 82.25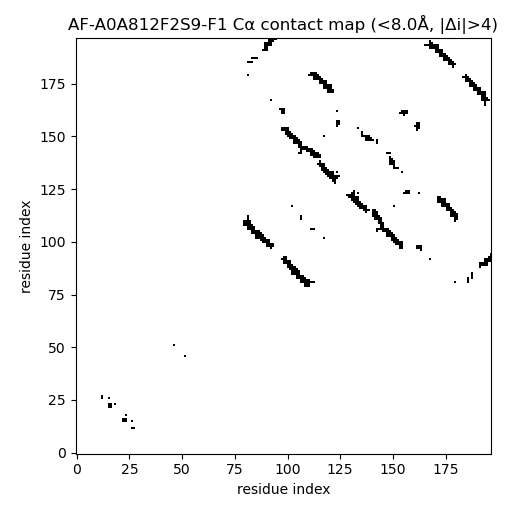 82 GLY A C 1
ATOM 614 O O . GLY A 1 82 ? 0.699 -3.668 9.323 1.00 82.25 82 GLY A O 1
ATOM 615 N N . SER A 1 83 ? -0.269 -4.799 7.646 1.00 87.38 83 SER A N 1
ATOM 616 C CA . SER A 1 83 ? 0.916 -5.543 7.221 1.00 87.38 83 SER A CA 1
ATOM 617 C C . SER A 1 83 ? 0.781 -5.814 5.733 1.00 87.38 83 SER A C 1
ATOM 619 O O . SER A 1 83 ? -0.308 -6.129 5.256 1.00 87.38 83 SER A O 1
ATOM 621 N N . MET A 1 84 ? 1.871 -5.661 5.001 1.00 91.25 84 MET A N 1
ATOM 622 C CA . MET A 1 84 ? 1.920 -5.863 3.561 1.00 91.25 84 MET A CA 1
ATOM 623 C C . MET A 1 84 ? 3.044 -6.839 3.236 1.00 91.25 84 MET A C 1
ATOM 625 O O . MET A 1 84 ? 3.955 -7.025 4.041 1.00 91.25 84 MET A O 1
ATOM 629 N N . THR A 1 85 ? 2.911 -7.520 2.106 1.00 92.06 85 THR A N 1
ATOM 630 C CA . THR A 1 85 ? 3.982 -8.312 1.503 1.00 92.06 85 THR A CA 1
ATOM 631 C C . THR A 1 85 ? 3.969 -8.106 0.001 1.00 92.06 85 THR A C 1
ATOM 633 O O . THR A 1 85 ? 2.898 -8.154 -0.615 1.00 92.06 85 THR A O 1
ATOM 636 N N . ILE A 1 86 ? 5.142 -7.954 -0.598 1.00 92.12 86 ILE A N 1
ATOM 637 C CA . ILE A 1 86 ? 5.284 -7.936 -2.054 1.00 92.12 86 ILE A CA 1
ATOM 638 C C . ILE A 1 86 ? 5.401 -9.383 -2.556 1.00 92.12 86 ILE A C 1
ATOM 640 O O . ILE A 1 86 ? 6.337 -10.094 -2.202 1.00 92.12 86 ILE A O 1
ATOM 644 N N . GLU A 1 87 ? 4.436 -9.841 -3.359 1.00 91.81 87 GLU A N 1
ATOM 645 C CA . GLU A 1 87 ? 4.414 -11.218 -3.882 1.00 91.81 87 GLU A CA 1
ATOM 646 C C . GLU A 1 87 ? 5.235 -11.358 -5.164 1.00 91.81 87 GLU A C 1
ATOM 648 O O . GLU A 1 87 ? 5.885 -12.375 -5.402 1.00 91.81 87 GLU A O 1
ATOM 653 N N . ASN A 1 88 ? 5.199 -10.334 -6.012 1.00 90.75 88 ASN A N 1
ATOM 654 C CA . ASN A 1 88 ? 5.923 -10.320 -7.270 1.00 90.75 88 ASN A CA 1
ATOM 655 C C . ASN A 1 88 ? 6.331 -8.889 -7.599 1.00 90.75 88 ASN A C 1
ATOM 657 O O . ASN A 1 88 ? 5.518 -7.979 -7.478 1.00 90.75 88 ASN A O 1
ATOM 661 N N . ALA A 1 89 ? 7.563 -8.693 -8.049 1.00 91.94 89 ALA A N 1
ATOM 662 C CA . ALA A 1 89 ? 7.989 -7.427 -8.617 1.00 91.94 89 ALA A CA 1
ATOM 663 C C . ALA A 1 89 ? 9.042 -7.696 -9.687 1.00 91.94 89 ALA A C 1
ATOM 665 O O . ALA A 1 89 ? 10.074 -8.308 -9.412 1.00 91.94 89 ALA A O 1
ATOM 666 N N . ASN A 1 90 ? 8.759 -7.274 -10.914 1.00 91.81 90 ASN A N 1
ATOM 667 C CA . ASN A 1 90 ? 9.621 -7.480 -12.066 1.00 91.81 90 ASN A CA 1
ATOM 668 C C . ASN A 1 90 ? 9.607 -6.241 -12.961 1.00 91.81 90 ASN A C 1
ATOM 670 O O . ASN A 1 90 ? 8.563 -5.619 -13.162 1.00 91.81 90 ASN A O 1
ATOM 674 N N . VAL A 1 91 ? 10.769 -5.926 -13.531 1.00 91.06 91 VAL A N 1
ATOM 675 C CA . VAL A 1 91 ? 10.900 -4.982 -14.642 1.00 91.06 91 VAL A CA 1
ATOM 676 C C . VAL A 1 91 ? 11.341 -5.779 -15.860 1.00 91.06 91 VAL A C 1
ATOM 678 O O . VAL A 1 91 ? 12.383 -6.435 -15.834 1.00 91.06 91 VAL A O 1
ATOM 681 N N . LEU A 1 92 ? 10.530 -5.753 -16.910 1.00 91.06 92 LEU A N 1
ATOM 682 C CA . LEU A 1 92 ? 10.755 -6.497 -18.142 1.00 91.06 92 LEU A CA 1
ATOM 683 C C . LEU A 1 92 ? 11.136 -5.535 -19.262 1.00 91.06 92 LEU A C 1
ATOM 685 O O . LEU A 1 92 ? 10.386 -4.611 -19.564 1.00 91.06 92 LEU A O 1
ATOM 689 N N . LYS A 1 93 ? 12.289 -5.764 -19.889 1.00 88.88 93 LYS A N 1
ATOM 690 C CA . LYS A 1 93 ? 12.742 -5.064 -21.091 1.00 88.88 93 LYS A CA 1
ATOM 691 C C . LYS A 1 93 ? 12.363 -5.885 -22.318 1.00 88.88 93 LYS A C 1
ATOM 693 O O . LYS A 1 93 ? 12.764 -7.042 -22.447 1.00 88.88 93 LYS A O 1
ATOM 698 N N . GLN A 1 94 ? 11.585 -5.290 -23.210 1.00 86.62 94 GLN A N 1
ATOM 699 C CA . GLN A 1 94 ? 11.115 -5.912 -24.441 1.00 86.62 94 GLN A CA 1
ATOM 700 C C . GLN A 1 94 ? 12.108 -5.663 -25.590 1.00 86.62 94 GLN A C 1
ATOM 702 O O . GLN A 1 94 ? 12.959 -4.775 -25.529 1.00 86.62 94 GLN A O 1
ATOM 707 N N . THR A 1 95 ? 12.023 -6.455 -26.662 1.00 83.12 95 THR A N 1
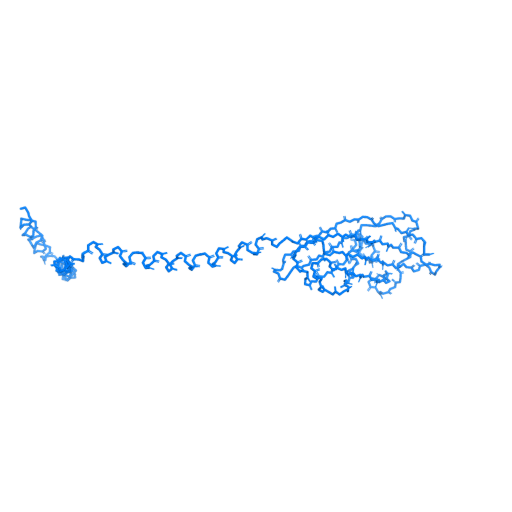ATOM 708 C CA . THR A 1 95 ? 12.938 -6.389 -27.821 1.00 83.12 95 THR A CA 1
ATOM 709 C C . THR A 1 95 ? 12.919 -5.035 -28.543 1.00 83.12 95 THR A C 1
ATOM 711 O O . THR A 1 95 ? 13.892 -4.671 -29.193 1.00 83.12 95 THR A O 1
ATOM 714 N N . ASN A 1 96 ? 11.834 -4.268 -28.403 1.00 80.44 96 ASN A N 1
ATOM 715 C CA . ASN A 1 96 ? 11.702 -2.897 -28.908 1.00 80.44 96 ASN A CA 1
ATOM 716 C C . ASN A 1 96 ? 12.419 -1.844 -28.029 1.00 80.44 96 ASN A C 1
ATOM 718 O O . ASN A 1 96 ? 12.384 -0.661 -28.354 1.00 80.44 96 ASN A O 1
ATOM 722 N N . GLY A 1 97 ? 13.053 -2.258 -26.925 1.00 80.06 97 GLY A N 1
ATOM 723 C CA . GLY A 1 97 ? 13.743 -1.389 -25.970 1.00 80.06 97 GLY A CA 1
ATOM 724 C C . GLY A 1 97 ? 12.850 -0.821 -24.864 1.00 80.06 97 GLY A C 1
ATOM 725 O O . GLY A 1 97 ? 13.376 -0.231 -23.921 1.00 80.06 97 GLY A O 1
ATOM 726 N N . GLU A 1 98 ? 11.532 -1.019 -24.938 1.00 86.62 98 GLU A N 1
ATOM 727 C CA . GLU A 1 98 ? 10.592 -0.555 -23.918 1.00 86.62 98 GLU A CA 1
ATOM 728 C C . GLU A 1 98 ? 10.710 -1.373 -22.637 1.00 86.62 98 GLU A C 1
ATOM 730 O O . GLU A 1 98 ? 11.011 -2.568 -22.663 1.00 86.62 98 GLU A O 1
ATOM 735 N N . GLN A 1 99 ? 10.438 -0.725 -21.507 1.00 89.25 99 GLN A N 1
ATOM 736 C CA . GLN A 1 99 ? 10.466 -1.365 -20.201 1.00 89.25 99 GLN A CA 1
ATOM 737 C C . GLN A 1 99 ? 9.080 -1.331 -19.564 1.00 89.25 99 GLN A C 1
ATOM 739 O O . GLN A 1 99 ? 8.397 -0.306 -19.583 1.00 89.25 99 GLN A O 1
ATOM 744 N N . TRP A 1 100 ? 8.674 -2.454 -18.986 1.00 90.44 100 TRP A N 1
ATOM 745 C CA . TRP A 1 100 ? 7.394 -2.632 -18.316 1.00 90.44 100 TRP A CA 1
ATOM 746 C C . TRP A 1 100 ? 7.620 -3.038 -16.869 1.00 90.44 100 TRP A C 1
ATOM 748 O O . TRP A 1 100 ? 8.315 -4.012 -16.583 1.00 90.44 100 TRP A O 1
ATOM 758 N N . LEU A 1 101 ? 7.006 -2.299 -15.955 1.00 91.94 101 LEU A N 1
ATOM 759 C CA . LEU A 1 101 ? 6.929 -2.650 -14.548 1.00 91.94 101 LEU A CA 1
ATOM 760 C C . LEU A 1 101 ? 5.714 -3.555 -14.328 1.00 91.94 101 LEU A C 1
ATOM 762 O O . LEU A 1 101 ? 4.624 -3.264 -14.821 1.00 91.94 101 LEU A O 1
ATOM 766 N N . SER A 1 102 ? 5.895 -4.626 -13.562 1.00 93.56 102 SER A N 1
ATOM 767 C CA . SER A 1 102 ? 4.819 -5.477 -13.058 1.00 93.56 102 SER A CA 1
ATOM 768 C C . SER A 1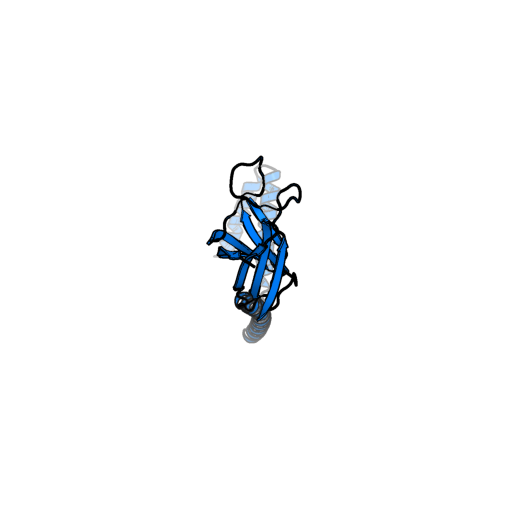 102 ? 5.058 -5.758 -11.582 1.00 93.56 102 SER A C 1
ATOM 770 O O . SER A 1 102 ? 6.077 -6.345 -11.219 1.00 93.56 102 SER A O 1
ATOM 772 N N . VAL A 1 103 ? 4.122 -5.354 -10.729 1.00 94.38 103 VAL A N 1
ATOM 773 C CA . VAL A 1 103 ? 4.195 -5.556 -9.278 1.00 94.38 103 VAL A CA 1
ATOM 774 C C . VAL A 1 103 ? 2.874 -6.102 -8.774 1.00 94.38 103 VAL A C 1
ATOM 776 O O . VAL A 1 103 ? 1.812 -5.638 -9.173 1.00 94.38 103 VAL A O 1
ATOM 779 N N . THR A 1 104 ? 2.936 -7.089 -7.889 1.00 94.50 104 THR A N 1
ATOM 780 C CA . THR A 1 104 ? 1.793 -7.639 -7.166 1.00 94.50 104 THR A CA 1
ATOM 781 C C . THR A 1 104 ? 2.088 -7.605 -5.681 1.00 94.50 104 THR A C 1
ATOM 783 O O . THR A 1 104 ? 3.130 -8.080 -5.225 1.00 94.50 104 THR A O 1
ATOM 786 N N . ILE A 1 105 ? 1.155 -7.037 -4.933 1.00 94.56 105 ILE A N 1
ATOM 787 C CA . ILE A 1 105 ? 1.230 -6.902 -3.487 1.00 94.56 105 ILE A CA 1
ATOM 788 C C . ILE A 1 105 ? 0.058 -7.625 -2.850 1.00 94.56 105 ILE A C 1
ATOM 790 O O . ILE A 1 105 ? -1.004 -7.787 -3.456 1.00 94.56 105 ILE A O 1
ATOM 794 N N . LYS A 1 106 ? 0.234 -7.997 -1.590 1.00 94.00 106 LYS A N 1
ATOM 795 C CA . LYS A 1 106 ? -0.808 -8.587 -0.767 1.00 94.00 106 LYS A CA 1
ATOM 796 C C . LYS A 1 106 ? -0.938 -7.849 0.547 1.00 94.00 106 LYS A C 1
ATOM 798 O O . LYS A 1 106 ? 0.055 -7.538 1.207 1.00 94.00 106 LYS A O 1
ATOM 803 N N . ASN A 1 107 ? -2.179 -7.636 0.960 1.00 93.75 107 ASN A N 1
ATOM 804 C CA . ASN A 1 107 ? -2.474 -7.246 2.326 1.00 93.75 107 ASN A CA 1
ATOM 805 C C . ASN A 1 107 ? -2.347 -8.479 3.234 1.00 93.75 107 ASN A C 1
ATOM 807 O O . ASN A 1 107 ? -3.245 -9.317 3.299 1.00 93.75 107 ASN A O 1
ATOM 811 N N . SER A 1 108 ? -1.203 -8.608 3.904 1.00 91.44 108 SER A N 1
ATOM 812 C CA . SER A 1 108 ? -0.928 -9.678 4.872 1.00 91.44 108 SER A CA 1
ATOM 813 C C . SER A 1 108 ? -1.443 -9.356 6.280 1.00 91.44 108 SER A C 1
ATOM 815 O O . SER A 1 108 ? -1.368 -10.194 7.177 1.00 91.44 108 SER A O 1
ATOM 817 N N . GLY A 1 109 ? -1.946 -8.139 6.492 1.00 89.56 109 GLY A N 1
ATOM 818 C CA . GLY A 1 109 ? -2.477 -7.667 7.759 1.00 89.56 109 GLY A CA 1
ATOM 819 C C . GLY A 1 109 ? -3.965 -7.934 7.929 1.00 89.56 109 GLY A C 1
ATOM 820 O O . GLY A 1 109 ? -4.627 -8.540 7.092 1.00 89.56 109 GLY A O 1
ATOM 821 N N . ASN A 1 110 ? -4.494 -7.424 9.039 1.00 87.62 110 ASN A N 1
ATOM 822 C CA . ASN A 1 110 ? -5.919 -7.474 9.364 1.00 87.62 110 ASN A CA 1
ATOM 823 C C . ASN A 1 110 ? -6.604 -6.105 9.186 1.00 87.62 110 ASN A C 1
ATOM 825 O O . ASN A 1 110 ? -7.752 -5.922 9.575 1.00 87.62 110 ASN A O 1
ATOM 829 N N . LYS A 1 111 ? -5.896 -5.120 8.617 1.00 90.25 111 LYS A N 1
ATOM 830 C CA . LYS A 1 111 ? -6.396 -3.761 8.378 1.00 90.25 111 LYS A CA 1
ATOM 831 C C . LYS A 1 111 ? -6.543 -3.512 6.884 1.00 90.25 111 LYS A C 1
ATOM 833 O O . LYS A 1 111 ? -5.637 -3.832 6.128 1.00 90.25 111 LYS A O 1
ATOM 838 N N . VAL A 1 112 ? -7.661 -2.922 6.467 1.00 91.25 112 VAL A N 1
ATOM 839 C CA . VAL A 1 112 ? -7.917 -2.548 5.065 1.00 91.25 112 VAL A CA 1
ATOM 840 C C . VAL A 1 112 ? -6.953 -1.441 4.622 1.00 91.25 112 VAL A C 1
ATOM 842 O O . VAL A 1 112 ? -6.663 -0.526 5.395 1.00 91.25 112 VAL A O 1
ATOM 845 N N . PHE A 1 113 ? -6.493 -1.496 3.373 1.00 93.56 113 PHE A N 1
ATOM 846 C CA . PHE A 1 113 ? -5.793 -0.397 2.703 1.00 93.56 113 PHE A CA 1
ATOM 847 C C . PHE A 1 113 ? -6.776 0.396 1.843 1.00 93.56 113 PHE A C 1
ATOM 849 O O . PHE A 1 113 ? -7.593 -0.196 1.140 1.00 93.56 113 PHE A O 1
ATOM 856 N N . SER A 1 114 ? -6.718 1.726 1.915 1.00 93.00 114 SER A N 1
ATOM 857 C CA . SER A 1 114 ? -7.568 2.646 1.149 1.00 93.00 114 SER A CA 1
ATOM 858 C C . SER A 1 114 ? -6.948 3.049 -0.189 1.00 93.00 114 SER A C 1
ATOM 860 O O . SER A 1 114 ? -7.675 3.262 -1.156 1.00 93.00 114 SER A O 1
ATOM 862 N N . SER A 1 115 ? -5.619 3.144 -0.249 1.00 92.25 115 SER A N 1
ATOM 863 C CA . SER A 1 115 ? -4.865 3.407 -1.475 1.00 92.25 115 SER A CA 1
ATOM 864 C C . SER A 1 115 ? -3.535 2.676 -1.445 1.00 92.25 115 SER A C 1
ATOM 866 O O . SER A 1 115 ? -2.923 2.550 -0.384 1.00 92.25 115 SER A O 1
ATOM 868 N N . SER A 1 116 ? -3.061 2.246 -2.608 1.00 92.88 116 SER A N 1
ATOM 869 C CA . SER A 1 116 ? -1.779 1.561 -2.751 1.00 92.88 116 SER A CA 1
ATOM 870 C C . SER A 1 116 ? -1.070 2.056 -4.010 1.00 92.88 116 SER A C 1
ATOM 872 O O . SER A 1 116 ? -1.677 2.113 -5.081 1.00 92.88 116 SER A O 1
ATOM 874 N N . VAL A 1 117 ? 0.197 2.444 -3.878 1.00 94.19 117 VAL A N 1
ATOM 875 C CA . VAL A 1 117 ? 1.030 2.955 -4.974 1.00 94.19 117 VAL A CA 1
ATOM 876 C C . VAL A 1 117 ? 2.413 2.315 -4.935 1.00 94.19 117 VAL A C 1
ATOM 878 O O . VAL A 1 117 ? 2.933 1.981 -3.871 1.00 94.19 117 VAL A O 1
ATOM 881 N N . VAL A 1 118 ? 3.008 2.151 -6.110 1.00 93.75 118 VAL A N 1
ATOM 882 C CA . VAL A 1 118 ? 4.383 1.687 -6.296 1.00 93.75 118 VAL A CA 1
ATOM 883 C C . VAL A 1 118 ? 5.218 2.844 -6.815 1.00 93.75 118 VAL A C 1
ATOM 885 O O . VAL A 1 118 ? 4.839 3.473 -7.796 1.00 93.75 118 VAL A O 1
ATOM 888 N N . ASN A 1 119 ? 6.367 3.071 -6.198 1.00 93.56 119 ASN A N 1
ATOM 889 C CA . ASN A 1 119 ? 7.377 4.029 -6.608 1.00 93.56 119 ASN A CA 1
ATOM 890 C C . ASN A 1 119 ? 8.628 3.270 -7.039 1.00 93.56 119 ASN A C 1
ATOM 892 O O . ASN A 1 119 ? 9.353 2.721 -6.209 1.00 93.56 119 ASN A O 1
ATOM 896 N N . LEU A 1 120 ? 8.900 3.252 -8.337 1.00 90.81 120 LEU A N 1
ATOM 897 C CA . LEU A 1 120 ? 10.171 2.769 -8.859 1.00 90.81 120 LEU A CA 1
ATOM 898 C C . LEU A 1 120 ? 11.147 3.950 -8.925 1.00 90.81 120 LEU A C 1
ATOM 900 O O . LEU A 1 120 ? 10.830 4.965 -9.534 1.00 90.81 120 LEU A O 1
ATOM 904 N N . GLN A 1 121 ? 12.310 3.839 -8.290 1.00 89.62 121 GLN A N 1
ATOM 905 C CA . GLN A 1 121 ? 13.326 4.891 -8.300 1.00 89.62 121 GLN A CA 1
ATOM 906 C C . GLN A 1 121 ? 14.165 4.761 -9.572 1.00 89.62 121 GLN A C 1
ATOM 908 O O . GLN A 1 121 ? 15.014 3.874 -9.674 1.00 89.62 121 GLN A O 1
ATOM 913 N N . ILE A 1 122 ? 13.905 5.627 -10.545 1.00 86.94 122 ILE A N 1
ATOM 914 C CA . ILE A 1 122 ? 14.586 5.660 -11.843 1.00 86.94 122 ILE A CA 1
ATOM 915 C C . ILE A 1 122 ? 14.918 7.096 -12.211 1.00 86.94 122 ILE A C 1
ATOM 917 O O . ILE A 1 122 ? 14.254 8.022 -11.759 1.00 86.94 122 ILE A O 1
ATOM 921 N N . ASP A 1 123 ? 15.936 7.277 -13.040 1.00 82.25 123 ASP A N 1
ATOM 922 C CA . ASP A 1 123 ? 16.195 8.573 -13.656 1.00 82.25 123 ASP A CA 1
ATOM 923 C C . ASP A 1 123 ? 15.204 8.756 -14.816 1.00 82.25 123 ASP A C 1
ATOM 925 O O . ASP A 1 123 ? 15.381 8.209 -15.908 1.00 82.25 123 ASP A O 1
ATOM 929 N N . ALA A 1 124 ? 14.081 9.406 -14.516 1.00 74.38 124 ALA A N 1
ATOM 930 C CA . ALA A 1 124 ? 12.969 9.620 -15.438 1.00 74.38 124 ALA A CA 1
ATOM 931 C C . ALA A 1 124 ? 12.920 11.048 -15.991 1.00 74.38 124 ALA A C 1
ATOM 933 O O . ALA A 1 124 ? 12.025 11.363 -16.778 1.00 74.38 124 ALA A O 1
ATOM 934 N N . ASP A 1 125 ? 13.848 11.916 -15.591 1.00 76.75 125 ASP A N 1
ATOM 935 C CA . ASP A 1 125 ? 13.916 13.292 -16.063 1.00 76.75 125 ASP A CA 1
ATOM 936 C C . ASP A 1 125 ? 15.335 13.621 -16.550 1.00 76.75 125 ASP A C 1
ATOM 938 O O . ASP A 1 125 ? 16.230 13.819 -15.733 1.00 76.75 125 ASP A O 1
ATOM 942 N N . PRO A 1 126 ? 15.552 13.778 -17.870 1.00 68.88 126 PRO A N 1
ATOM 943 C CA . PRO A 1 126 ? 16.873 14.101 -18.404 1.00 68.88 126 PRO A CA 1
ATOM 944 C C . PRO A 1 126 ? 17.391 15.486 -17.972 1.00 68.88 126 PRO A C 1
ATOM 946 O O . PRO A 1 126 ? 18.560 15.797 -18.206 1.00 68.88 126 PRO A O 1
ATOM 949 N N . ILE A 1 127 ? 16.540 16.341 -17.391 1.00 74.31 127 ILE A N 1
ATOM 950 C CA . ILE A 1 127 ? 16.893 17.684 -16.911 1.00 74.31 127 ILE A CA 1
ATOM 951 C C . ILE A 1 127 ? 17.283 17.649 -15.428 1.00 74.31 127 ILE A C 1
ATOM 953 O O . ILE A 1 127 ? 18.218 18.339 -15.012 1.00 74.31 127 ILE A O 1
ATOM 957 N N . THR A 1 128 ? 16.580 16.851 -14.624 1.00 77.75 128 THR A N 1
ATOM 958 C CA . THR A 1 128 ? 16.840 16.723 -13.190 1.00 77.75 128 THR A CA 1
ATOM 959 C C . THR A 1 128 ? 17.784 15.554 -12.950 1.00 77.75 128 THR A C 1
ATOM 961 O O . THR A 1 128 ? 17.386 14.402 -13.007 1.00 77.75 128 THR A O 1
ATOM 964 N N . VAL A 1 129 ? 19.043 15.829 -12.619 1.00 72.12 129 VAL A N 1
ATOM 965 C CA . VAL A 1 129 ? 20.011 14.758 -12.343 1.00 72.12 129 VAL A CA 1
ATOM 966 C C . VAL A 1 129 ? 19.642 14.021 -11.048 1.00 72.12 129 VAL A C 1
ATOM 968 O O . VAL A 1 129 ? 19.618 14.630 -9.976 1.00 72.12 129 VAL A O 1
ATOM 971 N N . GLY A 1 130 ? 19.412 12.709 -11.130 1.00 77.94 130 GLY A N 1
ATOM 972 C CA . GLY A 1 130 ? 19.210 11.835 -9.969 1.00 77.94 130 GLY A CA 1
ATOM 973 C C . GLY A 1 130 ? 18.084 10.819 -10.158 1.00 77.94 130 GLY A C 1
ATOM 974 O O . GLY A 1 130 ? 17.404 10.806 -11.171 1.00 77.94 130 GLY A O 1
ATOM 975 N N . LEU A 1 131 ? 17.879 9.952 -9.162 1.00 82.62 131 LEU A N 1
ATOM 976 C CA . LEU A 1 131 ? 16.737 9.033 -9.155 1.00 82.62 131 LEU A CA 1
ATOM 977 C C . LEU A 1 131 ? 15.472 9.778 -8.713 1.00 82.62 131 LEU A C 1
ATOM 979 O O . LEU A 1 131 ? 15.469 10.410 -7.654 1.00 82.62 131 LEU A O 1
ATOM 983 N N . GLN A 1 132 ? 14.395 9.665 -9.489 1.00 86.25 132 GLN A N 1
ATOM 984 C CA . GLN A 1 132 ? 13.063 10.147 -9.137 1.00 86.25 132 GLN A CA 1
ATOM 985 C C . GLN A 1 132 ? 12.057 8.989 -9.019 1.00 86.25 132 GLN A C 1
ATOM 987 O O . GLN A 1 132 ? 12.213 7.942 -9.653 1.00 86.25 132 GLN A O 1
ATOM 992 N N . PRO A 1 133 ? 10.986 9.161 -8.223 1.00 86.81 133 PRO A N 1
ATOM 993 C CA . PRO A 1 133 ? 9.943 8.153 -8.108 1.00 86.81 133 PRO A CA 1
ATOM 994 C C . PRO A 1 133 ? 9.033 8.144 -9.345 1.00 86.81 133 PRO A C 1
ATOM 996 O O . PRO A 1 133 ? 8.205 9.034 -9.539 1.00 86.81 133 PRO A O 1
ATOM 999 N N . PHE A 1 134 ? 9.102 7.075 -10.130 1.00 89.44 134 PHE A N 1
ATOM 1000 C CA . PHE A 1 134 ? 8.070 6.715 -11.095 1.00 89.44 134 PHE A CA 1
ATOM 1001 C C . PHE A 1 134 ? 6.903 6.048 -10.358 1.00 89.44 134 PHE A C 1
ATOM 1003 O O . PHE A 1 134 ? 7.019 4.916 -9.881 1.00 89.44 134 PHE A O 1
ATOM 1010 N N . THR A 1 135 ? 5.797 6.783 -10.216 1.00 91.56 135 THR A N 1
ATOM 1011 C CA . THR A 1 135 ? 4.647 6.385 -9.388 1.00 91.56 135 THR A CA 1
ATOM 1012 C C . THR A 1 135 ? 3.577 5.681 -10.219 1.00 91.56 135 THR A C 1
ATOM 1014 O O . THR A 1 135 ? 3.082 6.238 -11.198 1.00 91.56 135 THR A O 1
ATOM 1017 N N . VAL A 1 136 ? 3.157 4.489 -9.792 1.00 92.31 136 VAL A N 1
ATOM 1018 C CA . VAL A 1 136 ? 2.107 3.692 -10.442 1.00 92.31 136 VAL A CA 1
ATOM 1019 C C . VAL A 1 136 ? 1.053 3.267 -9.412 1.00 92.31 136 VAL A C 1
ATOM 1021 O O . VAL A 1 136 ? 1.407 2.666 -8.394 1.00 92.31 136 VAL A O 1
ATOM 1024 N N . PRO A 1 137 ? -0.245 3.541 -9.639 1.00 93.25 137 PRO A N 1
ATOM 1025 C CA . PRO A 1 137 ? -1.305 3.068 -8.754 1.00 93.25 137 PRO A CA 1
ATOM 1026 C C . PRO A 1 137 ? -1.519 1.555 -8.887 1.00 93.25 137 PRO A C 1
ATOM 1028 O O . PRO A 1 137 ? -1.442 0.991 -9.979 1.00 93.25 137 PRO A O 1
ATOM 1031 N N . ILE A 1 138 ? -1.823 0.902 -7.766 1.00 93.94 138 ILE A N 1
ATOM 1032 C CA . ILE A 1 138 ? -2.153 -0.527 -7.706 1.00 93.94 138 ILE A CA 1
ATOM 1033 C C . ILE A 1 138 ? -3.667 -0.705 -7.801 1.00 93.94 138 ILE A C 1
ATOM 1035 O O . ILE A 1 138 ? -4.429 0.040 -7.181 1.00 93.94 138 ILE A O 1
ATOM 1039 N N . PHE A 1 139 ? -4.098 -1.719 -8.552 1.00 92.88 139 PHE A N 1
ATOM 1040 C CA . PHE A 1 139 ? -5.503 -2.074 -8.711 1.00 92.88 139 PHE A CA 1
ATOM 1041 C C . PHE A 1 139 ? -5.801 -3.460 -8.113 1.00 92.88 139 PHE A C 1
ATOM 1043 O O . PHE A 1 139 ? -5.065 -4.409 -8.384 1.00 92.88 139 PHE A O 1
ATOM 1050 N N . PRO A 1 140 ? -6.889 -3.613 -7.335 1.00 91.81 140 PRO A N 1
ATOM 1051 C CA . PRO A 1 140 ? -7.811 -2.558 -6.903 1.00 91.81 140 PRO A CA 1
ATOM 1052 C C . PRO A 1 140 ? -7.159 -1.588 -5.897 1.00 91.81 140 PRO A C 1
ATOM 1054 O O . PRO A 1 140 ? -6.274 -1.971 -5.137 1.00 91.81 140 PRO A O 1
ATOM 1057 N N . ALA A 1 141 ? -7.612 -0.327 -5.890 1.00 86.62 141 ALA A N 1
ATOM 1058 C CA . ALA A 1 141 ? -7.045 0.723 -5.032 1.00 86.62 141 ALA A CA 1
ATOM 1059 C C . ALA A 1 141 ? -7.236 0.427 -3.534 1.00 86.62 141 ALA A C 1
ATOM 1061 O O . ALA A 1 141 ? -6.364 0.725 -2.715 1.00 86.62 141 ALA A O 1
ATOM 1062 N N . THR A 1 142 ? -8.373 -0.186 -3.193 1.00 92.00 142 THR A N 1
ATOM 1063 C CA . THR A 1 142 ? -8.683 -0.662 -1.846 1.00 92.00 142 THR A CA 1
ATOM 1064 C C . THR A 1 142 ? -8.389 -2.151 -1.727 1.00 92.00 142 THR A C 1
ATOM 1066 O O . THR A 1 142 ? -8.922 -2.938 -2.512 1.00 92.00 142 THR A O 1
ATOM 1069 N N . LEU A 1 143 ? -7.619 -2.546 -0.713 1.00 93.25 143 LEU A N 1
ATOM 1070 C CA . LEU A 1 143 ? -7.262 -3.945 -0.460 1.00 93.25 143 LEU A CA 1
ATOM 1071 C C . LEU A 1 143 ? -7.690 -4.363 0.944 1.00 93.25 143 LEU A C 1
ATOM 1073 O O . LEU A 1 143 ? -7.146 -3.891 1.946 1.00 93.25 143 LEU A O 1
ATOM 1077 N N . GLY A 1 144 ? -8.660 -5.270 1.026 1.00 92.25 144 GLY A N 1
ATOM 1078 C CA . GLY A 1 144 ? -9.041 -5.925 2.272 1.00 92.25 144 GLY A CA 1
ATOM 1079 C C . GLY A 1 144 ? -7.988 -6.932 2.757 1.00 92.25 144 GLY A C 1
ATOM 1080 O O . GLY A 1 144 ? -7.105 -7.315 1.988 1.00 92.25 144 GLY A O 1
ATOM 1081 N N . PRO A 1 145 ? -8.070 -7.385 4.021 1.00 92.19 145 PRO A N 1
ATOM 1082 C CA . PRO A 1 145 ? -7.201 -8.433 4.554 1.00 92.19 145 PRO A CA 1
ATOM 1083 C C . PRO A 1 145 ? -7.152 -9.670 3.649 1.00 92.19 145 PRO A C 1
ATOM 1085 O O . PRO A 1 145 ? -8.188 -10.188 3.235 1.00 92.19 145 PRO A O 1
ATOM 1088 N N . GLY A 1 146 ? -5.945 -10.137 3.330 1.00 91.62 146 GLY A N 1
ATOM 1089 C CA . GLY A 1 146 ? -5.707 -11.306 2.482 1.00 91.62 146 GLY A CA 1
ATOM 1090 C C . GLY A 1 146 ? -5.868 -11.076 0.976 1.00 91.62 146 GLY A C 1
ATOM 1091 O O . GLY A 1 146 ? -5.543 -11.982 0.208 1.00 91.62 146 GLY A O 1
ATOM 1092 N N . GLN A 1 147 ? -6.333 -9.901 0.540 1.00 94.56 147 GLN A N 1
ATOM 1093 C CA . GLN A 1 147 ? -6.501 -9.584 -0.879 1.00 94.56 147 GLN A CA 1
ATOM 1094 C C . GLN A 1 147 ? -5.188 -9.151 -1.531 1.00 94.56 147 GLN A C 1
ATOM 1096 O O . GLN A 1 147 ? -4.296 -8.595 -0.880 1.00 94.56 147 GLN A O 1
ATOM 1101 N N . THR A 1 148 ? -5.103 -9.390 -2.838 1.00 94.81 148 THR A N 1
ATOM 1102 C CA . THR A 1 148 ? -3.980 -8.996 -3.686 1.00 94.81 148 THR A CA 1
ATOM 1103 C C . THR A 1 148 ? -4.374 -7.867 -4.627 1.00 94.81 148 THR A C 1
ATOM 1105 O O . THR A 1 148 ? -5.528 -7.745 -5.040 1.00 94.81 148 THR A O 1
ATOM 1108 N N . GLY A 1 149 ? -3.397 -7.026 -4.946 1.00 94.12 149 GLY A N 1
ATOM 1109 C CA . GLY A 1 149 ? -3.517 -5.975 -5.943 1.00 94.12 149 GLY A CA 1
ATOM 1110 C C . GLY A 1 149 ? -2.289 -5.962 -6.833 1.00 94.12 149 GLY A C 1
ATOM 1111 O O . GLY A 1 149 ? -1.183 -6.254 -6.376 1.00 94.12 149 GLY A O 1
ATOM 1112 N N . SER A 1 150 ? -2.484 -5.607 -8.096 1.00 94.44 150 SER A N 1
ATOM 1113 C CA . SER A 1 150 ? -1.419 -5.581 -9.091 1.00 94.44 150 SER A CA 1
ATOM 1114 C C . SER A 1 150 ? -1.344 -4.226 -9.786 1.00 94.44 150 SER A C 1
ATOM 1116 O O . SER A 1 150 ? -2.349 -3.549 -10.003 1.00 94.44 150 SER A O 1
ATOM 1118 N N . ALA A 1 151 ? -0.129 -3.837 -10.142 1.00 93.56 151 ALA A N 1
ATOM 1119 C CA . ALA A 1 151 ? 0.173 -2.694 -10.984 1.00 93.56 151 ALA A CA 1
ATOM 1120 C C . ALA A 1 151 ? 0.991 -3.175 -12.179 1.00 93.56 151 ALA A C 1
ATOM 1122 O O . ALA A 1 151 ? 1.962 -3.917 -12.016 1.00 93.56 151 ALA A O 1
ATOM 1123 N N . SER A 1 152 ? 0.616 -2.721 -13.371 1.00 91.81 152 SER A N 1
ATOM 1124 C CA . SER A 1 152 ? 1.450 -2.852 -14.556 1.00 91.81 152 SER A CA 1
ATOM 1125 C C . SER A 1 152 ? 1.456 -1.543 -15.323 1.00 91.81 152 SER A C 1
ATOM 1127 O O . SER A 1 152 ? 0.398 -0.966 -15.575 1.00 91.81 152 SER A O 1
ATOM 1129 N N . ALA A 1 153 ? 2.648 -1.055 -15.652 1.00 91.44 153 ALA A N 1
ATOM 1130 C CA . ALA A 1 153 ? 2.812 0.189 -16.386 1.00 91.44 153 ALA A CA 1
ATOM 1131 C C . ALA A 1 153 ? 4.084 0.170 -17.230 1.00 91.44 153 ALA A C 1
ATOM 1133 O O . ALA A 1 153 ? 5.115 -0.370 -16.825 1.00 91.44 153 ALA A O 1
ATOM 1134 N N . ARG A 1 154 ? 4.007 0.812 -18.395 1.00 90.69 154 ARG A N 1
ATOM 1135 C CA . ARG A 1 154 ? 5.167 1.118 -19.230 1.00 90.69 154 ARG A CA 1
ATOM 1136 C C . ARG A 1 154 ? 5.973 2.229 -18.569 1.00 90.69 154 ARG A C 1
ATOM 1138 O O . ARG A 1 154 ? 5.415 3.262 -18.209 1.00 90.69 154 ARG A O 1
ATOM 1145 N N . ILE A 1 155 ? 7.271 2.005 -18.425 1.00 88.81 155 ILE A N 1
ATOM 1146 C CA . ILE A 1 155 ? 8.204 2.958 -17.836 1.00 88.81 155 ILE A CA 1
ATOM 1147 C C . ILE A 1 155 ? 8.514 4.038 -18.875 1.00 88.81 155 ILE A C 1
ATOM 1149 O O . ILE A 1 155 ? 9.021 3.749 -19.964 1.00 88.81 155 ILE A O 1
ATOM 1153 N N . VAL A 1 156 ? 8.193 5.280 -18.528 1.00 87.69 156 VAL A N 1
ATOM 1154 C CA . VAL A 1 156 ? 8.352 6.456 -19.385 1.00 87.69 156 VAL A CA 1
ATOM 1155 C C . VAL A 1 156 ? 8.973 7.608 -18.604 1.00 87.69 156 VAL A C 1
ATOM 1157 O O . VAL A 1 156 ? 8.880 7.651 -17.378 1.00 87.69 156 VAL A O 1
ATOM 1160 N N . ASP A 1 157 ? 9.606 8.526 -19.324 1.00 83.00 157 ASP A N 1
ATOM 1161 C CA . ASP A 1 157 ? 10.122 9.779 -18.788 1.00 83.00 157 ASP A CA 1
ATOM 1162 C C . ASP A 1 157 ? 8.990 10.790 -18.522 1.00 83.00 157 ASP A C 1
ATOM 1164 O O . ASP A 1 157 ? 7.811 10.541 -18.800 1.00 83.00 157 ASP A O 1
ATOM 1168 N N . VAL A 1 158 ? 9.351 11.970 -18.014 1.00 78.00 158 VAL A N 1
ATOM 1169 C CA . VAL A 1 158 ? 8.411 13.082 -17.770 1.00 78.00 158 VAL A CA 1
ATOM 1170 C C . VAL A 1 158 ? 7.668 13.571 -19.024 1.00 78.00 158 VAL A C 1
ATOM 1172 O O . VAL A 1 158 ? 6.614 14.193 -18.905 1.00 78.00 158 VAL A O 1
ATOM 1175 N N . SER A 1 159 ? 8.187 13.290 -20.223 1.00 80.56 159 SER A N 1
ATOM 1176 C CA . SER A 1 159 ? 7.563 13.615 -21.512 1.00 80.56 159 SER A CA 1
ATOM 1177 C C . SER A 1 159 ? 6.664 12.493 -22.056 1.00 80.56 159 SER A C 1
ATOM 1179 O O . SER A 1 159 ? 5.981 12.685 -23.063 1.00 80.56 159 SER A O 1
ATOM 1181 N N . GLY A 1 160 ? 6.632 11.330 -21.395 1.00 79.88 160 GLY A N 1
ATOM 1182 C CA . GLY A 1 160 ? 5.922 10.132 -21.847 1.00 79.88 160 GLY A CA 1
ATOM 1183 C C . GLY A 1 160 ? 6.717 9.260 -22.827 1.00 79.88 160 GLY A C 1
ATOM 1184 O O . GLY A 1 160 ? 6.176 8.289 -23.370 1.00 79.88 160 GLY A O 1
ATOM 1185 N N . SER A 1 161 ? 7.995 9.570 -23.050 1.00 81.12 161 SER A N 1
ATOM 1186 C CA . SER A 1 161 ? 8.886 8.799 -23.917 1.00 81.12 161 SER A CA 1
ATOM 1187 C C . SER A 1 161 ? 9.458 7.588 -23.170 1.00 81.12 161 SER A C 1
ATOM 1189 O O . SER A 1 161 ? 9.778 7.692 -21.988 1.00 81.12 161 SER A O 1
ATOM 1191 N N . PRO A 1 162 ? 9.592 6.413 -23.810 1.00 80.19 162 PRO A N 1
ATOM 1192 C CA . PRO A 1 162 ? 10.125 5.227 -23.144 1.00 80.19 162 PRO A CA 1
ATOM 1193 C C . PRO A 1 162 ? 11.587 5.414 -22.718 1.00 80.19 162 PRO A C 1
ATOM 1195 O O . PRO A 1 162 ? 12.426 5.853 -23.504 1.00 80.19 162 PRO A O 1
ATOM 1198 N N . ILE A 1 163 ? 11.901 5.016 -21.482 1.00 77.94 163 ILE A N 1
ATOM 1199 C CA . ILE A 1 163 ? 13.267 5.059 -20.941 1.00 77.94 163 ILE A CA 1
ATOM 1200 C C . ILE A 1 163 ? 14.015 3.792 -21.372 1.00 77.94 163 ILE A C 1
ATOM 1202 O O . ILE A 1 163 ? 13.634 2.674 -21.025 1.00 77.94 163 ILE A O 1
ATOM 1206 N N . ILE A 1 164 ? 15.114 3.957 -22.114 1.00 69.06 164 ILE A N 1
ATOM 1207 C CA . ILE A 1 164 ? 15.889 2.844 -22.708 1.00 69.06 164 ILE A CA 1
ATOM 1208 C C . ILE A 1 164 ? 17.248 2.644 -22.004 1.00 69.06 164 ILE A C 1
ATOM 1210 O O . ILE A 1 164 ? 17.955 1.671 -22.274 1.00 69.06 164 ILE A O 1
ATOM 1214 N N . ALA A 1 165 ? 17.600 3.539 -21.073 1.00 70.25 165 ALA A N 1
ATOM 1215 C CA . ALA A 1 165 ? 18.940 3.665 -20.496 1.00 70.25 165 ALA A CA 1
ATOM 1216 C C . ALA A 1 165 ? 19.386 2.485 -19.610 1.00 70.25 165 ALA A C 1
ATOM 1218 O O . ALA A 1 165 ? 20.584 2.269 -19.455 1.00 70.25 165 ALA A O 1
ATOM 1219 N N . HIS A 1 166 ? 18.451 1.709 -19.055 1.00 78.44 166 HIS A N 1
ATOM 1220 C CA . HIS A 1 166 ? 18.783 0.594 -18.162 1.00 78.44 166 HIS A CA 1
ATOM 1221 C C . HIS A 1 166 ? 19.099 -0.688 -18.937 1.00 78.44 166 HIS A C 1
ATOM 1223 O O . HIS A 1 166 ? 18.363 -1.092 -19.848 1.00 78.44 166 HIS A O 1
ATOM 1229 N N . ASN A 1 167 ? 20.193 -1.342 -18.565 1.00 81.56 167 ASN A N 1
ATOM 1230 C CA . ASN A 1 167 ? 20.625 -2.611 -19.127 1.00 81.56 167 ASN A CA 1
ATOM 1231 C C . ASN A 1 167 ? 19.956 -3.788 -18.413 1.00 81.56 167 ASN A C 1
ATOM 1233 O O . ASN A 1 167 ? 19.495 -3.695 -17.277 1.00 81.56 167 ASN A O 1
ATOM 1237 N N . ILE A 1 168 ? 19.898 -4.929 -19.099 1.00 84.62 168 ILE A N 1
ATOM 1238 C CA . ILE A 1 168 ? 19.443 -6.177 -18.480 1.00 84.62 168 ILE A CA 1
ATOM 1239 C C . ILE A 1 168 ? 20.432 -6.538 -17.366 1.00 84.62 168 ILE A C 1
ATOM 1241 O O . ILE A 1 168 ? 21.639 -6.559 -17.595 1.00 84.62 168 ILE A O 1
ATOM 1245 N N . GLY A 1 169 ? 19.914 -6.835 -16.175 1.00 83.25 169 GLY A N 1
ATOM 1246 C CA . GLY A 1 169 ? 20.699 -7.089 -14.967 1.00 83.25 169 GLY A CA 1
ATOM 1247 C C . GLY A 1 169 ? 20.831 -5.882 -14.035 1.00 83.25 169 GLY A C 1
ATOM 1248 O O . GLY A 1 169 ? 21.186 -6.073 -12.871 1.00 83.25 169 GLY A O 1
ATOM 1249 N N . ASP A 1 170 ? 20.486 -4.672 -14.489 1.00 85.94 170 ASP A N 1
ATOM 1250 C CA . ASP A 1 170 ? 20.477 -3.491 -13.625 1.00 85.94 170 ASP A CA 1
ATOM 1251 C C . ASP A 1 170 ? 19.464 -3.672 -12.494 1.00 85.94 170 ASP A C 1
ATOM 1253 O O . ASP A 1 170 ? 18.384 -4.237 -12.678 1.00 85.94 170 ASP A O 1
ATOM 1257 N N . THR A 1 171 ? 19.825 -3.202 -11.303 1.00 88.62 171 THR A N 1
ATOM 1258 C CA . THR A 1 171 ? 18.983 -3.303 -10.112 1.00 88.62 171 THR A CA 1
ATOM 1259 C C . THR A 1 171 ? 18.452 -1.927 -9.742 1.00 88.62 171 THR A C 1
ATOM 1261 O O . THR A 1 171 ? 19.226 -1.001 -9.516 1.00 88.62 171 THR A O 1
ATOM 1264 N N . LEU A 1 172 ? 17.130 -1.812 -9.661 1.00 89.44 172 LEU A N 1
ATOM 1265 C CA . LEU A 1 172 ? 16.415 -0.575 -9.382 1.00 89.44 172 LEU A CA 1
ATOM 1266 C C . LEU A 1 172 ? 15.718 -0.666 -8.016 1.00 89.44 172 LEU A C 1
ATOM 1268 O O . LEU A 1 172 ? 15.100 -1.697 -7.719 1.00 89.44 172 LEU A O 1
ATOM 1272 N N . PRO A 1 173 ? 15.788 0.379 -7.173 1.00 91.62 173 PRO A N 1
ATOM 1273 C CA . PRO A 1 173 ? 15.027 0.425 -5.934 1.00 91.62 173 PRO A CA 1
ATOM 1274 C C . PRO A 1 173 ? 13.533 0.568 -6.229 1.00 91.62 17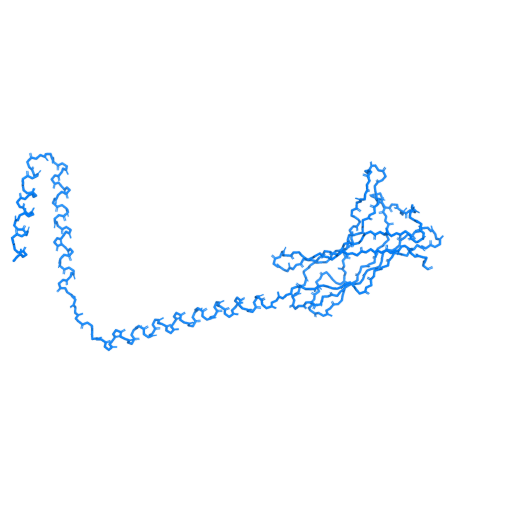3 PRO A C 1
ATOM 1276 O O . PRO A 1 173 ? 13.118 1.404 -7.032 1.00 91.62 173 PRO A O 1
ATOM 1279 N N . LEU A 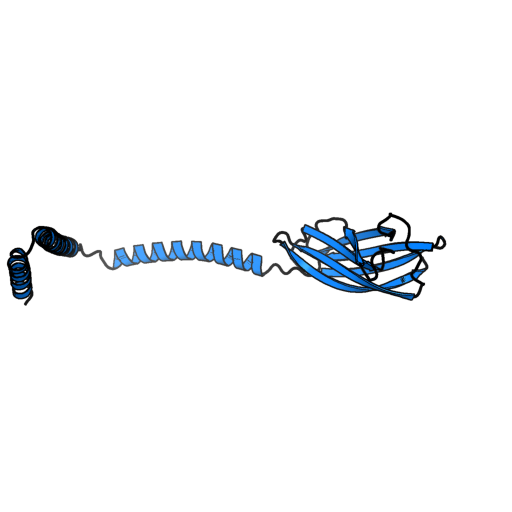1 174 ? 12.720 -0.213 -5.532 1.00 92.50 174 LEU A N 1
ATOM 1280 C CA . LEU A 1 174 ? 11.269 -0.181 -5.591 1.00 92.50 174 LEU A CA 1
ATOM 1281 C C . LEU A 1 174 ? 10.716 0.017 -4.182 1.00 92.50 174 LEU A C 1
ATOM 1283 O O . LEU A 1 174 ? 11.034 -0.731 -3.261 1.00 92.50 174 LEU A O 1
ATOM 1287 N N . GLU A 1 175 ? 9.865 1.016 -4.022 1.00 93.81 175 GLU A N 1
ATOM 1288 C CA . GLU A 1 175 ? 9.134 1.279 -2.792 1.00 93.81 175 GLU A CA 1
ATOM 1289 C C . GLU A 1 175 ? 7.643 1.084 -3.051 1.00 93.81 175 GLU A C 1
ATOM 1291 O O . GLU A 1 175 ? 7.081 1.650 -3.982 1.00 93.81 175 GLU A O 1
ATOM 1296 N N . VAL A 1 176 ? 6.976 0.306 -2.209 1.00 93.00 176 VAL A N 1
ATOM 1297 C CA . VAL A 1 176 ? 5.518 0.218 -2.192 1.00 93.00 176 VAL A CA 1
ATOM 1298 C C . VAL A 1 176 ? 5.010 1.004 -0.999 1.00 93.00 176 VAL A C 1
ATOM 1300 O O . VAL A 1 176 ? 5.443 0.779 0.132 1.00 93.00 176 VAL A O 1
ATOM 1303 N N . ILE A 1 177 ? 4.068 1.909 -1.249 1.00 92.81 177 ILE A N 1
ATOM 1304 C CA . ILE A 1 177 ? 3.421 2.721 -0.226 1.00 92.81 177 ILE A CA 1
ATOM 1305 C C . ILE A 1 177 ? 1.938 2.381 -0.208 1.00 92.81 177 ILE A C 1
ATOM 1307 O O . ILE A 1 177 ? 1.243 2.500 -1.218 1.00 92.81 177 ILE A O 1
ATOM 1311 N N . VAL A 1 178 ? 1.435 2.006 0.963 1.00 92.75 178 VAL A N 1
ATOM 1312 C CA . VAL A 1 178 ? 0.003 1.801 1.186 1.00 92.75 178 VAL A CA 1
ATOM 1313 C C . VAL A 1 178 ? -0.493 2.716 2.283 1.00 92.75 178 VAL A C 1
ATOM 1315 O O . VAL A 1 178 ? 0.190 2.944 3.281 1.00 92.75 178 VAL A O 1
ATOM 1318 N N . THR A 1 179 ? -1.702 3.226 2.106 1.00 92.62 179 THR A N 1
ATOM 1319 C CA . THR A 1 179 ? -2.360 4.113 3.059 1.00 92.62 179 THR A CA 1
ATOM 1320 C C . THR A 1 179 ? -3.559 3.389 3.639 1.00 92.62 179 THR A C 1
ATOM 1322 O O . THR A 1 179 ? -4.310 2.716 2.934 1.00 92.62 179 THR A O 1
ATOM 1325 N N . THR A 1 180 ? -3.733 3.502 4.947 1.00 89.69 180 THR A N 1
ATOM 1326 C CA . THR A 1 180 ? -4.908 2.990 5.657 1.00 89.69 180 THR A CA 1
ATOM 1327 C C . THR A 1 180 ? -6.018 4.050 5.684 1.00 89.69 180 THR A C 1
ATOM 1329 O O . THR A 1 180 ? -5.728 5.238 5.531 1.00 89.69 180 THR A O 1
ATOM 1332 N N . PRO A 1 181 ? -7.287 3.680 5.936 1.00 86.69 181 PRO A N 1
ATOM 1333 C CA . PRO A 1 181 ? -8.394 4.639 6.043 1.00 86.69 181 PRO A CA 1
ATOM 1334 C C . PRO A 1 181 ? -8.186 5.756 7.079 1.00 86.69 181 PRO A C 1
ATOM 1336 O O . PRO A 1 181 ? -8.763 6.828 6.954 1.00 86.69 181 PRO A O 1
ATOM 1339 N N . GLU A 1 182 ? -7.347 5.519 8.088 1.00 83.25 182 GLU A N 1
ATOM 1340 C CA . GLU A 1 182 ? -7.005 6.484 9.142 1.00 83.25 182 GLU A CA 1
ATOM 1341 C C . GLU A 1 182 ? -5.857 7.433 8.747 1.00 83.25 182 GLU A C 1
ATOM 1343 O O . GLU A 1 182 ? -5.440 8.266 9.545 1.00 83.25 182 GLU A O 1
ATOM 1348 N N . GLY A 1 183 ? -5.307 7.292 7.536 1.00 83.00 183 GLY A N 1
ATOM 1349 C CA . GLY A 1 183 ? -4.209 8.118 7.024 1.00 83.00 183 GLY A CA 1
ATOM 1350 C C . GLY A 1 183 ? -2.804 7.627 7.388 1.00 83.00 183 GLY A C 1
ATOM 1351 O O . GLY A 1 183 ? -1.824 8.218 6.945 1.00 83.00 183 GLY A O 1
ATOM 1352 N N . SER A 1 184 ? -2.667 6.535 8.150 1.00 86.31 184 SER A N 1
ATOM 1353 C CA . SER A 1 184 ? -1.356 5.922 8.405 1.00 86.31 184 SER A CA 1
ATOM 1354 C C . SER A 1 184 ? -0.820 5.251 7.140 1.00 86.31 184 SER A C 1
ATOM 1356 O O . SER A 1 184 ? -1.572 4.545 6.459 1.00 86.31 184 SER A O 1
ATOM 1358 N N . THR A 1 185 ? 0.467 5.455 6.849 1.00 90.12 185 THR A N 1
ATOM 1359 C CA . THR A 1 185 ? 1.158 4.878 5.691 1.00 90.12 185 THR A CA 1
ATOM 1360 C C . THR A 1 185 ? 2.104 3.759 6.106 1.00 90.12 185 THR A C 1
ATOM 1362 O O . THR A 1 185 ? 2.910 3.946 7.020 1.00 90.12 185 THR A O 1
ATOM 1365 N N . LEU A 1 186 ? 2.074 2.640 5.390 1.00 89.81 186 LEU A N 1
ATOM 1366 C CA . LEU A 1 186 ? 3.074 1.578 5.481 1.00 89.81 186 LEU A CA 1
ATOM 1367 C C . LEU A 1 186 ? 3.932 1.597 4.222 1.00 89.81 186 LEU A C 1
ATOM 1369 O O . LEU A 1 186 ? 3.430 1.862 3.129 1.00 89.81 186 LEU A O 1
ATOM 1373 N N . ARG A 1 187 ? 5.224 1.329 4.395 1.00 92.44 187 ARG A N 1
ATOM 1374 C CA . ARG A 1 187 ? 6.221 1.363 3.328 1.00 92.44 187 ARG A CA 1
ATOM 1375 C C . ARG A 1 187 ? 7.008 0.068 3.340 1.00 92.44 187 ARG A C 1
ATOM 1377 O O . ARG A 1 187 ? 7.460 -0.360 4.400 1.00 92.44 187 ARG A O 1
ATOM 1384 N N . GLU A 1 188 ? 7.178 -0.525 2.172 1.00 90.94 188 GLU A N 1
ATOM 1385 C CA . GLU A 1 188 ? 8.029 -1.692 1.973 1.00 90.94 188 GLU A CA 1
ATOM 1386 C C . GLU A 1 188 ? 8.985 -1.394 0.825 1.00 90.94 188 GLU A C 1
ATOM 1388 O O . GLU A 1 188 ? 8.570 -0.899 -0.221 1.00 90.94 188 GLU A O 1
ATOM 1393 N N . MET A 1 189 ? 10.273 -1.644 1.044 1.00 90.25 189 MET A N 1
ATOM 1394 C CA . MET A 1 189 ? 11.317 -1.390 0.060 1.00 90.25 189 MET A CA 1
ATOM 1395 C C . MET A 1 189 ? 11.914 -2.710 -0.395 1.00 90.25 189 MET A C 1
ATOM 1397 O O . MET A 1 189 ? 12.210 -3.584 0.418 1.00 90.25 189 MET A O 1
ATOM 1401 N N . MET A 1 190 ? 12.129 -2.830 -1.696 1.00 90.25 190 MET A N 1
ATOM 1402 C CA . MET A 1 190 ? 12.828 -3.949 -2.299 1.00 90.25 190 MET A CA 1
ATOM 1403 C C . MET A 1 190 ? 13.658 -3.483 -3.490 1.00 90.25 190 MET A C 1
ATOM 1405 O O . MET A 1 190 ? 13.482 -2.379 -3.995 1.00 90.25 190 MET A O 1
ATOM 1409 N N . SER A 1 191 ? 14.535 -4.350 -3.971 1.00 88.81 191 SER A N 1
ATOM 1410 C CA . SER A 1 191 ? 15.294 -4.112 -5.192 1.00 88.81 191 SER A CA 1
ATOM 1411 C C . SER A 1 191 ? 14.791 -5.040 -6.291 1.00 88.81 191 SER A C 1
ATOM 1413 O O . SER A 1 191 ? 14.663 -6.245 -6.074 1.00 88.81 191 SER A O 1
ATOM 1415 N N . VAL A 1 192 ? 14.509 -4.492 -7.470 1.00 90.06 192 VAL A N 1
ATOM 1416 C CA . VAL A 1 192 ? 14.045 -5.244 -8.642 1.00 90.06 192 VAL A CA 1
ATOM 1417 C C . VAL A 1 192 ? 15.117 -5.229 -9.718 1.00 90.06 192 VAL A C 1
ATOM 1419 O O . VAL A 1 192 ? 15.696 -4.190 -10.011 1.00 90.06 192 VAL A O 1
ATOM 1422 N N . SER A 1 193 ? 15.369 -6.392 -10.319 1.00 88.19 193 SER A N 1
ATOM 1423 C CA . SER A 1 193 ? 16.288 -6.512 -11.456 1.00 88.19 193 SER A CA 1
ATOM 1424 C C . SER A 1 193 ? 15.544 -6.344 -12.777 1.00 88.19 193 SER A C 1
ATOM 1426 O O . SER A 1 193 ? 14.447 -6.883 -12.945 1.00 88.19 193 SER A O 1
ATOM 1428 N N . VAL A 1 194 ? 16.159 -5.633 -13.720 1.00 88.12 194 VAL A N 1
ATOM 1429 C CA . VAL A 1 194 ? 15.698 -5.546 -15.107 1.00 88.12 194 VAL A CA 1
ATOM 1430 C C . VAL A 1 194 ? 16.006 -6.867 -15.800 1.00 88.12 194 VAL A C 1
ATOM 1432 O O . VAL A 1 194 ? 17.154 -7.311 -15.848 1.00 88.12 194 VAL A O 1
ATOM 1435 N N . ARG A 1 195 ? 14.981 -7.516 -16.343 1.00 88.12 195 ARG A N 1
ATOM 1436 C CA . ARG A 1 195 ? 15.088 -8.806 -17.034 1.00 88.12 195 ARG A CA 1
ATOM 1437 C C . ARG A 1 195 ? 14.604 -8.674 -18.465 1.00 88.12 195 ARG A C 1
ATOM 1439 O O . ARG A 1 195 ? 13.821 -7.783 -18.773 1.00 88.12 195 ARG A O 1
ATOM 1446 N N . MET A 1 196 ? 15.067 -9.558 -19.341 1.00 85.88 196 MET A N 1
ATOM 1447 C CA . MET A 1 196 ? 14.481 -9.658 -20.675 1.00 85.88 196 MET A CA 1
ATOM 1448 C C . MET A 1 196 ? 13.081 -10.268 -20.560 1.00 85.88 196 MET A C 1
ATOM 1450 O O . MET A 1 196 ? 12.905 -11.233 -19.811 1.00 85.88 196 MET A O 1
ATOM 1454 N N . SER A 1 197 ? 12.110 -9.668 -21.256 1.00 80.25 197 SER A N 1
ATOM 1455 C CA . SER A 1 197 ? 10.780 -10.259 -21.439 1.00 80.25 197 SER A CA 1
ATOM 1456 C C . SER A 1 197 ? 10.830 -11.522 -22.287 1.00 80.25 197 SER A C 1
ATOM 1458 O O . SER A 1 197 ? 11.708 -11.613 -23.174 1.00 80.25 197 SER A O 1
#

pLDDT: mean 79.32, std 14.21, range [45.12, 94.81]

Organism: NCBI:txid1407055